Protein AF-A0A7Y6AGL6-F1 (afdb_monomer)

Structure (mmCIF, N/CA/C/O backbone):
data_AF-A0A7Y6AGL6-F1
#
_entry.id   AF-A0A7Y6AGL6-F1
#
loop_
_atom_site.group_PDB
_atom_site.id
_atom_site.type_symbol
_atom_site.label_atom_id
_atom_site.label_alt_id
_atom_site.label_comp_id
_atom_site.label_asym_id
_atom_site.label_entity_id
_atom_site.label_seq_id
_atom_site.pdbx_PDB_ins_code
_atom_site.Cartn_x
_atom_site.Cartn_y
_atom_site.Cartn_z
_atom_site.occupancy
_atom_site.B_iso_or_equiv
_atom_site.auth_seq_id
_atom_site.auth_comp_id
_atom_site.auth_asym_id
_atom_site.auth_atom_id
_atom_site.pdbx_PDB_model_num
ATOM 1 N N . MET A 1 1 ? 45.591 9.672 49.229 1.00 42.97 1 MET A N 1
ATOM 2 C CA . MET A 1 1 ? 45.291 9.947 47.807 1.00 42.97 1 MET A CA 1
ATOM 3 C C . MET A 1 1 ? 46.017 8.907 46.974 1.00 42.97 1 MET A C 1
ATOM 5 O O . MET A 1 1 ? 47.236 8.961 46.912 1.00 42.97 1 MET A O 1
ATOM 9 N N . ALA A 1 2 ? 45.303 7.921 46.432 1.00 42.59 2 ALA A N 1
ATOM 10 C CA . ALA A 1 2 ? 45.888 6.918 45.546 1.00 42.59 2 ALA A CA 1
ATOM 11 C C . ALA A 1 2 ? 45.608 7.322 44.093 1.00 42.59 2 ALA A C 1
ATOM 13 O O . ALA A 1 2 ? 44.456 7.529 43.720 1.00 42.59 2 ALA A O 1
ATOM 14 N N . TYR A 1 3 ? 46.672 7.486 43.308 1.00 48.41 3 TYR A N 1
ATOM 15 C CA . TYR A 1 3 ? 46.619 7.713 41.867 1.00 48.41 3 TYR A CA 1
ATOM 16 C C . TYR A 1 3 ? 46.167 6.419 41.180 1.00 48.41 3 TYR A C 1
ATOM 18 O O . TYR A 1 3 ? 46.855 5.403 41.266 1.00 48.41 3 TYR A O 1
ATOM 26 N N . VAL A 1 4 ? 44.999 6.448 40.537 1.00 52.00 4 VAL A N 1
ATOM 27 C CA . VAL A 1 4 ? 44.493 5.342 39.714 1.00 52.00 4 VAL A CA 1
ATOM 28 C C . VAL A 1 4 ? 44.946 5.605 38.273 1.00 52.00 4 VAL A C 1
ATOM 30 O O . VAL A 1 4 ? 44.571 6.639 37.716 1.00 52.00 4 VAL A O 1
ATOM 33 N N . PRO A 1 5 ? 45.778 4.744 37.661 1.00 51.00 5 PRO A N 1
ATOM 34 C CA . PRO A 1 5 ? 46.235 4.961 36.296 1.00 51.00 5 PRO A CA 1
ATOM 35 C C . PRO A 1 5 ? 45.078 4.751 35.312 1.00 51.00 5 PRO A C 1
ATOM 37 O O . PRO A 1 5 ? 44.289 3.816 35.463 1.00 51.00 5 PRO A O 1
ATOM 40 N N . ARG A 1 6 ? 44.983 5.617 34.294 1.00 50.75 6 ARG A N 1
ATOM 41 C CA . ARG A 1 6 ? 44.026 5.436 33.193 1.00 50.75 6 ARG A CA 1
ATOM 42 C C . ARG A 1 6 ? 44.377 4.161 32.411 1.00 50.75 6 ARG A C 1
ATOM 44 O O . ARG A 1 6 ? 45.562 3.949 32.136 1.00 50.75 6 ARG A O 1
ATOM 51 N N . PRO A 1 7 ? 43.392 3.326 32.039 1.00 51.84 7 PRO A N 1
ATOM 52 C CA . PRO A 1 7 ? 43.611 2.239 31.097 1.00 51.84 7 PRO A CA 1
ATOM 53 C C . PRO A 1 7 ? 44.116 2.775 29.755 1.00 51.84 7 PRO A C 1
ATOM 55 O O . PRO A 1 7 ? 43.706 3.848 29.319 1.00 51.84 7 PRO A O 1
ATOM 58 N N . ARG A 1 8 ? 45.029 2.008 29.151 1.00 58.03 8 ARG A N 1
ATOM 59 C CA . ARG A 1 8 ? 45.629 2.242 27.834 1.00 58.03 8 ARG A CA 1
ATOM 60 C C . ARG A 1 8 ? 44.572 2.520 26.767 1.00 58.03 8 ARG A C 1
ATOM 62 O O . ARG A 1 8 ? 43.542 1.851 26.738 1.00 58.03 8 ARG A O 1
ATOM 69 N N . ASP A 1 9 ? 44.922 3.458 25.898 1.00 52.41 9 ASP A N 1
ATOM 70 C CA . ASP A 1 9 ? 44.192 3.900 24.715 1.00 52.41 9 ASP A CA 1
ATOM 71 C C . ASP A 1 9 ? 43.649 2.705 23.913 1.00 52.41 9 ASP A C 1
ATOM 73 O O . ASP A 1 9 ? 44.405 1.889 23.381 1.00 52.41 9 ASP A O 1
ATOM 77 N N . TYR A 1 10 ? 42.322 2.579 23.873 1.00 52.00 10 TYR A N 1
ATOM 78 C CA . TYR A 1 10 ? 41.625 1.713 22.932 1.00 52.00 10 TYR A CA 1
ATOM 79 C C . TYR A 1 10 ? 41.269 2.572 21.717 1.00 52.00 10 TYR A C 1
ATOM 81 O O . TYR A 1 10 ? 40.349 3.376 21.784 1.00 52.00 10 TYR A O 1
ATOM 89 N N . ASP A 1 11 ? 42.010 2.404 20.623 1.00 57.09 11 ASP A N 1
ATOM 90 C CA . ASP A 1 11 ? 41.855 3.127 19.344 1.00 57.09 11 ASP A CA 1
ATOM 91 C C . ASP A 1 11 ? 40.676 2.592 18.490 1.00 57.09 11 ASP A C 1
ATOM 93 O O . ASP A 1 11 ? 40.712 2.577 17.259 1.00 57.09 11 ASP A O 1
ATOM 97 N N . GLY A 1 12 ? 39.635 2.063 19.138 1.00 59.25 12 GLY A N 1
ATOM 98 C CA . GLY A 1 12 ? 38.408 1.625 18.474 1.00 59.25 12 GLY A CA 1
ATOM 99 C C . GLY A 1 12 ? 37.374 2.752 18.416 1.00 59.25 12 GLY A C 1
ATOM 100 O O . GLY A 1 12 ? 37.420 3.650 19.256 1.00 59.25 12 GLY A O 1
ATOM 101 N N . PRO A 1 13 ? 36.430 2.722 17.457 1.00 54.16 13 PRO A N 1
ATOM 102 C CA . PRO A 1 13 ? 35.353 3.704 17.416 1.00 54.16 13 PRO A CA 1
ATOM 103 C C . PRO A 1 13 ? 34.585 3.685 18.742 1.00 54.16 13 PRO A C 1
ATOM 105 O O . PRO A 1 13 ? 34.250 2.616 19.262 1.00 54.16 13 PRO A O 1
ATOM 108 N N . GLU A 1 14 ? 34.346 4.871 19.301 1.00 57.81 14 GLU A N 1
ATOM 109 C CA . GLU A 1 14 ? 33.639 5.029 20.570 1.00 57.81 14 GLU A CA 1
ATOM 110 C C . GLU A 1 14 ? 32.239 4.370 20.495 1.00 57.81 14 GLU A C 1
ATOM 112 O O . GLU A 1 14 ? 31.571 4.464 19.462 1.00 57.81 14 GLU A O 1
ATOM 117 N N . PRO A 1 15 ? 31.732 3.716 21.560 1.00 57.28 15 PRO A N 1
ATOM 118 C CA . PRO A 1 15 ? 30.507 2.898 21.514 1.00 57.28 15 PRO A CA 1
ATOM 119 C C . PRO A 1 15 ? 29.224 3.635 21.086 1.00 57.28 15 PRO A C 1
ATOM 121 O O . PRO A 1 15 ? 28.229 3.002 20.732 1.00 57.28 15 PRO A O 1
ATOM 124 N N . TRP A 1 16 ? 29.228 4.969 21.131 1.00 56.72 16 TRP A N 1
ATOM 125 C CA . TRP A 1 16 ? 28.130 5.842 20.700 1.00 56.72 16 TRP A CA 1
ATOM 126 C C . TRP A 1 16 ? 28.205 6.268 19.226 1.00 56.72 16 TRP A C 1
ATOM 128 O O . TRP A 1 16 ? 27.306 6.962 18.763 1.00 56.72 16 TRP A O 1
ATOM 138 N N . ASP A 1 17 ? 29.221 5.823 18.483 1.00 57.97 17 ASP A N 1
ATOM 139 C CA . ASP A 1 17 ? 29.390 6.067 17.040 1.00 57.97 17 ASP A CA 1
ATOM 140 C C . ASP A 1 17 ? 28.789 4.936 16.176 1.00 57.97 17 ASP A C 1
ATOM 142 O O . ASP A 1 17 ? 28.947 4.874 14.957 1.00 57.97 17 ASP A O 1
ATOM 146 N N . THR A 1 18 ? 28.093 3.994 16.819 1.00 68.69 18 THR A N 1
ATOM 147 C CA . THR A 1 18 ? 27.398 2.905 16.132 1.00 68.69 18 THR A CA 1
ATOM 148 C C . THR A 1 18 ? 26.067 3.418 15.591 1.00 68.69 18 THR A C 1
ATOM 150 O O . THR A 1 18 ? 25.194 3.818 16.363 1.00 68.69 18 THR A O 1
ATOM 153 N N . ASP A 1 19 ? 25.882 3.353 14.270 1.00 77.25 19 ASP A N 1
ATOM 154 C CA . ASP A 1 19 ? 24.607 3.645 13.606 1.00 77.25 19 ASP A CA 1
ATOM 155 C C . ASP A 1 19 ? 23.571 2.542 13.890 1.00 77.25 19 ASP A C 1
ATOM 157 O O . ASP A 1 19 ? 23.234 1.704 13.049 1.00 77.25 19 ASP A O 1
ATOM 161 N N . TRP A 1 20 ? 23.079 2.513 15.128 1.00 68.25 20 TRP A N 1
ATOM 162 C CA . TRP A 1 20 ? 22.049 1.582 15.581 1.00 68.25 20 TRP A CA 1
ATOM 163 C C . TRP A 1 20 ? 20.775 1.686 14.745 1.00 68.25 20 TRP A C 1
ATOM 165 O O . TRP A 1 20 ? 20.121 0.673 14.501 1.00 68.25 20 TRP A O 1
ATOM 175 N N . SER A 1 21 ? 20.453 2.886 14.264 1.00 62.78 21 SER A N 1
ATOM 176 C CA . SER A 1 21 ? 19.327 3.129 13.364 1.00 62.78 21 SER A CA 1
ATOM 177 C C . SER A 1 21 ? 19.521 2.407 12.029 1.00 62.78 21 SER A C 1
ATOM 179 O O . SER A 1 21 ? 18.606 1.731 11.560 1.00 62.78 21 SER A O 1
ATOM 181 N N . GLY A 1 22 ? 20.719 2.480 11.447 1.00 66.25 22 GLY A N 1
ATOM 182 C CA . GLY A 1 22 ? 21.084 1.768 10.224 1.00 66.25 22 GLY A CA 1
ATOM 183 C C . GLY A 1 22 ? 21.073 0.250 10.387 1.00 66.25 22 GLY A C 1
ATOM 184 O O . GLY A 1 22 ? 20.503 -0.453 9.550 1.00 66.25 22 GLY A O 1
ATOM 185 N N . TYR A 1 23 ? 21.626 -0.271 11.486 1.00 69.12 23 TYR A N 1
ATOM 186 C CA . TYR A 1 23 ? 21.581 -1.708 11.783 1.00 69.12 23 TYR A CA 1
ATOM 187 C C . TYR A 1 23 ? 20.156 -2.213 12.012 1.00 69.12 23 TYR A C 1
ATOM 189 O O . TYR A 1 23 ? 19.795 -3.273 11.501 1.00 69.12 23 TYR A O 1
ATOM 197 N N . PHE A 1 24 ? 19.329 -1.450 12.728 1.00 64.00 24 PHE A N 1
ATOM 198 C CA . PHE A 1 24 ? 17.923 -1.777 12.942 1.00 64.00 24 PHE A CA 1
ATOM 199 C C . PHE A 1 24 ? 17.138 -1.771 11.628 1.00 64.00 24 PHE A C 1
ATOM 201 O O . PHE A 1 24 ? 16.433 -2.735 11.330 1.00 64.00 24 PHE A O 1
ATOM 208 N N . ALA A 1 25 ? 17.303 -0.728 10.808 1.00 62.22 25 ALA A N 1
ATOM 209 C CA . ALA A 1 25 ? 16.665 -0.641 9.499 1.00 62.22 25 ALA A CA 1
ATOM 210 C C . ALA A 1 25 ? 17.067 -1.822 8.606 1.00 62.22 25 ALA A C 1
ATOM 212 O O . ALA A 1 25 ? 16.211 -2.424 7.963 1.00 62.22 25 ALA A O 1
ATOM 213 N N . ARG A 1 26 ? 18.350 -2.203 8.606 1.00 65.44 26 ARG A N 1
ATOM 214 C CA . ARG A 1 26 ? 18.840 -3.364 7.856 1.00 65.44 26 ARG A CA 1
ATOM 215 C C . ARG A 1 26 ? 18.277 -4.682 8.385 1.00 65.44 26 ARG A C 1
ATOM 217 O O . ARG A 1 26 ?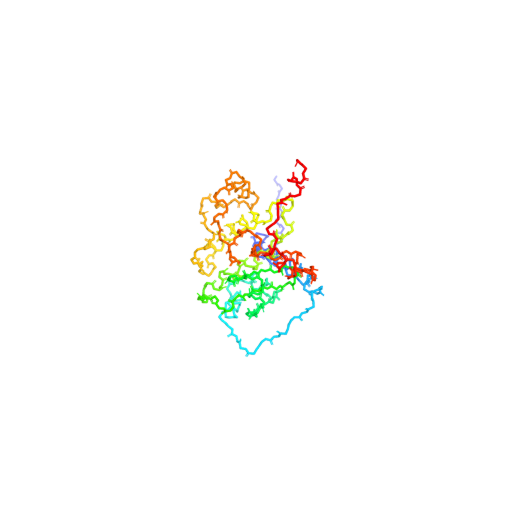 17.766 -5.461 7.592 1.00 65.44 26 ARG A O 1
ATOM 224 N N . GLY A 1 27 ? 18.270 -4.895 9.699 1.00 66.69 27 GLY A N 1
ATOM 225 C CA . GLY A 1 27 ? 17.680 -6.095 10.299 1.00 66.69 27 GLY A CA 1
ATOM 226 C C . GLY A 1 27 ? 16.178 -6.232 10.021 1.00 66.69 27 GLY A C 1
ATOM 227 O O . GLY A 1 27 ? 15.692 -7.336 9.766 1.00 66.69 27 GLY A O 1
ATOM 228 N N . LEU A 1 28 ? 15.445 -5.113 10.003 1.00 64.75 28 LEU A N 1
ATOM 229 C CA . LEU A 1 28 ? 14.035 -5.078 9.614 1.00 64.75 28 LEU A CA 1
ATOM 230 C C . LEU A 1 28 ? 13.852 -5.408 8.124 1.00 64.75 28 LEU A C 1
ATOM 232 O O . LEU A 1 28 ? 12.967 -6.194 7.787 1.00 64.75 28 LEU A O 1
ATOM 236 N N . ALA A 1 29 ? 14.711 -4.865 7.251 1.00 63.12 29 ALA A N 1
ATOM 237 C CA . ALA A 1 29 ? 14.741 -5.187 5.822 1.00 63.12 29 ALA A CA 1
ATOM 238 C C . ALA A 1 29 ? 14.932 -6.687 5.590 1.00 63.12 29 ALA A C 1
ATOM 240 O O . ALA A 1 29 ? 14.149 -7.314 4.879 1.00 63.12 29 ALA A O 1
ATOM 241 N N . ASP A 1 30 ? 15.964 -7.251 6.217 1.00 65.25 30 ASP A N 1
ATOM 242 C CA . ASP A 1 30 ? 16.376 -8.639 6.043 1.00 65.25 30 ASP A CA 1
ATOM 243 C C . ASP A 1 30 ? 15.275 -9.590 6.540 1.00 65.25 30 ASP A C 1
ATOM 245 O O . ASP A 1 30 ? 14.946 -10.572 5.875 1.00 65.25 30 ASP A O 1
ATOM 249 N N . SER A 1 31 ? 14.631 -9.250 7.662 1.00 65.50 31 SER A N 1
ATOM 250 C CA . SER A 1 31 ? 13.508 -10.021 8.211 1.00 65.50 31 SER A CA 1
ATOM 251 C C . SER A 1 31 ? 12.289 -10.009 7.286 1.00 65.50 31 SER A C 1
ATOM 253 O O . SER A 1 31 ? 11.667 -11.048 7.060 1.00 65.50 31 SER A O 1
ATOM 255 N N . ALA A 1 32 ? 11.951 -8.846 6.724 1.00 63.44 32 ALA A N 1
ATOM 256 C CA . ALA A 1 32 ? 10.840 -8.724 5.787 1.00 63.44 32 ALA A CA 1
ATOM 257 C C . ALA A 1 32 ? 11.126 -9.459 4.466 1.00 63.44 32 ALA A C 1
ATOM 259 O O . ALA A 1 32 ? 10.261 -10.174 3.961 1.00 63.44 32 ALA A O 1
ATOM 260 N N . GLN A 1 33 ? 12.354 -9.360 3.945 1.00 66.69 33 GLN A N 1
ATOM 261 C CA . GLN A 1 33 ? 12.790 -10.120 2.773 1.00 66.69 33 GLN A CA 1
ATOM 262 C C . GLN A 1 33 ? 12.694 -11.631 2.994 1.00 66.69 33 GLN A C 1
ATOM 264 O O . GLN A 1 33 ? 12.226 -12.345 2.109 1.00 66.69 33 GLN A O 1
ATOM 269 N N . GLU A 1 34 ? 13.125 -12.131 4.151 1.00 69.31 34 GLU A N 1
ATOM 270 C CA . GLU A 1 34 ? 13.090 -13.564 4.453 1.00 69.31 34 GLU A CA 1
ATOM 271 C C . GLU A 1 34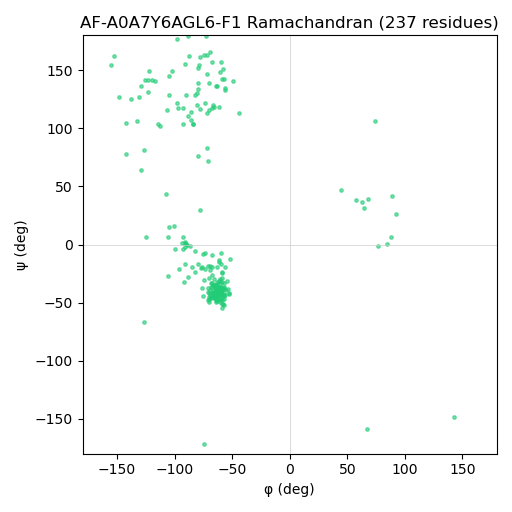 ? 11.656 -14.094 4.568 1.00 69.31 34 GLU A C 1
ATOM 273 O O . GLU A 1 34 ? 11.324 -15.152 4.019 1.00 69.31 34 GLU A O 1
ATOM 278 N N . ALA A 1 35 ? 10.772 -13.319 5.203 1.00 65.94 35 ALA A N 1
ATOM 279 C CA . ALA A 1 35 ? 9.349 -13.630 5.260 1.00 65.94 35 ALA A CA 1
ATOM 280 C C . ALA A 1 35 ? 8.732 -13.722 3.852 1.00 65.94 35 ALA A C 1
ATOM 282 O O . ALA A 1 35 ? 7.990 -14.666 3.570 1.00 65.94 35 ALA A O 1
ATOM 283 N N . MET A 1 36 ? 9.083 -12.794 2.954 1.00 64.56 36 MET A N 1
ATOM 284 C CA . MET A 1 36 ? 8.608 -12.787 1.565 1.00 64.56 36 MET A CA 1
ATOM 285 C C . MET A 1 36 ? 9.188 -13.938 0.737 1.00 64.56 36 MET A C 1
ATOM 287 O O . MET A 1 36 ? 8.444 -14.602 0.022 1.00 64.56 36 MET A O 1
ATOM 291 N N . ARG A 1 37 ? 10.489 -14.238 0.852 1.00 68.06 37 ARG A N 1
ATOM 292 C CA . ARG A 1 37 ? 11.125 -15.364 0.140 1.00 68.06 37 ARG A CA 1
ATOM 293 C C . ARG A 1 37 ? 10.501 -16.700 0.509 1.00 68.06 37 ARG A C 1
ATOM 295 O O . ARG A 1 37 ? 10.245 -17.517 -0.374 1.00 68.06 37 ARG A O 1
ATOM 302 N N . THR A 1 38 ? 10.231 -16.902 1.797 1.00 65.38 38 THR A N 1
ATOM 303 C CA . THR A 1 38 ? 9.553 -18.107 2.290 1.00 65.38 38 THR A CA 1
ATOM 304 C C . THR A 1 38 ? 8.165 -18.244 1.669 1.00 65.38 38 THR A C 1
ATOM 306 O O . THR A 1 38 ? 7.762 -19.342 1.293 1.00 65.38 38 THR A O 1
ATOM 309 N N . ALA A 1 39 ? 7.451 -17.128 1.527 1.00 59.91 39 ALA A N 1
ATOM 310 C CA . ALA A 1 39 ? 6.125 -17.093 0.930 1.00 59.91 39 ALA A CA 1
ATOM 311 C C . ALA A 1 39 ? 6.172 -17.354 -0.592 1.00 59.91 39 ALA A C 1
ATOM 313 O O . ALA A 1 39 ? 5.485 -18.243 -1.094 1.00 59.91 39 ALA A O 1
ATOM 314 N N . HIS A 1 40 ? 7.079 -16.691 -1.315 1.00 62.22 40 HIS A N 1
ATOM 315 C CA . HIS A 1 40 ? 7.265 -16.868 -2.757 1.00 62.22 40 HIS A CA 1
ATOM 316 C C . HIS A 1 40 ? 7.686 -18.296 -3.144 1.00 62.22 40 HIS A C 1
ATOM 318 O O . HIS A 1 40 ? 7.181 -18.854 -4.119 1.00 62.22 40 HIS A O 1
ATOM 324 N N . ALA A 1 41 ? 8.566 -18.933 -2.360 1.00 60.50 41 ALA A N 1
ATOM 325 C CA . ALA A 1 41 ? 8.982 -20.320 -2.585 1.00 60.50 41 ALA A CA 1
ATOM 326 C C . ALA A 1 41 ? 7.802 -21.313 -2.555 1.00 60.50 41 ALA A C 1
ATOM 328 O O . ALA A 1 41 ? 7.875 -22.374 -3.171 1.00 60.50 41 ALA A O 1
ATOM 329 N N . GLN A 1 42 ? 6.709 -20.965 -1.872 1.00 55.88 42 GLN A N 1
ATOM 330 C CA . GLN A 1 42 ? 5.487 -21.767 -1.821 1.00 55.88 42 GLN A CA 1
ATOM 331 C C . GLN A 1 42 ? 4.551 -21.507 -3.013 1.00 55.88 42 GLN A C 1
ATOM 333 O O . GLN A 1 42 ? 3.693 -22.343 -3.288 1.00 55.88 42 GLN A O 1
ATOM 338 N N . ALA A 1 43 ? 4.704 -20.379 -3.715 1.00 52.59 43 ALA A N 1
ATOM 339 C CA . ALA A 1 43 ? 3.760 -19.906 -4.729 1.00 52.59 43 ALA A CA 1
ATOM 340 C C . ALA A 1 43 ? 4.120 -20.284 -6.180 1.00 52.59 43 ALA A C 1
ATOM 342 O O . ALA A 1 43 ? 3.224 -20.353 -7.014 1.00 52.59 43 ALA A O 1
ATOM 343 N N . GLY A 1 44 ? 5.389 -20.597 -6.479 1.00 46.47 44 GLY A N 1
ATOM 344 C CA . GLY A 1 44 ? 5.842 -20.982 -7.826 1.00 46.47 44 GLY A CA 1
ATOM 345 C C . GLY A 1 44 ? 5.924 -19.786 -8.789 1.00 46.47 44 GLY A C 1
ATOM 346 O O . GLY A 1 44 ? 4.913 -19.259 -9.230 1.00 46.47 44 GLY A O 1
ATOM 347 N N . GLY A 1 45 ? 7.145 -19.341 -9.105 1.00 45.59 45 GLY A N 1
ATOM 348 C CA . GLY A 1 45 ? 7.396 -18.031 -9.727 1.00 45.59 45 GLY A CA 1
ATOM 349 C C . GLY A 1 45 ? 6.894 -17.813 -11.167 1.00 45.59 45 GLY A C 1
ATOM 350 O O . GLY A 1 45 ? 6.743 -18.745 -11.959 1.00 45.59 45 GLY A O 1
ATOM 351 N N . VAL A 1 46 ? 6.711 -16.531 -11.512 1.00 49.62 46 VAL A N 1
ATOM 352 C CA . VAL A 1 46 ? 6.175 -16.018 -12.790 1.00 49.62 46 VAL A CA 1
ATOM 353 C C . VAL A 1 46 ? 7.287 -15.489 -13.721 1.00 49.62 46 VAL A C 1
ATO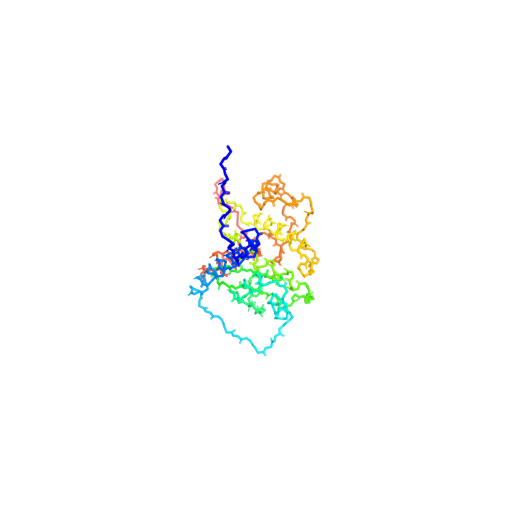M 355 O O . VAL A 1 46 ? 8.329 -15.008 -13.277 1.00 49.62 46 VAL A O 1
ATOM 358 N N . GLN A 1 47 ? 7.075 -15.598 -15.042 1.00 47.41 47 GLN A N 1
ATOM 359 C CA . GLN A 1 47 ? 8.027 -15.214 -16.097 1.00 47.41 47 GLN A CA 1
ATOM 360 C C . GLN A 1 47 ? 8.217 -13.695 -16.287 1.00 47.41 47 GLN A C 1
ATOM 362 O O . GLN A 1 47 ? 7.285 -12.904 -16.180 1.00 47.41 47 GLN A O 1
ATOM 367 N N . ARG A 1 48 ? 9.449 -13.311 -16.660 1.00 45.91 48 ARG A N 1
ATOM 368 C CA . ARG A 1 48 ? 9.928 -11.930 -16.878 1.00 45.91 48 ARG A CA 1
ATOM 369 C C . ARG A 1 48 ? 9.517 -11.365 -18.253 1.00 45.91 48 ARG A C 1
ATOM 371 O O . ARG A 1 48 ? 9.626 -12.064 -19.257 1.00 45.91 48 ARG A O 1
ATOM 378 N N . LYS A 1 49 ? 9.109 -10.088 -18.304 1.00 56.75 49 LYS A N 1
ATOM 379 C CA . LYS A 1 49 ? 8.591 -9.396 -19.508 1.00 56.75 49 LYS A CA 1
ATOM 380 C C . LYS A 1 49 ? 9.650 -8.730 -20.404 1.00 56.75 49 LYS A C 1
ATOM 382 O O . LYS A 1 49 ? 10.768 -8.455 -19.980 1.00 56.75 49 LYS A O 1
ATOM 387 N N . THR A 1 50 ? 9.240 -8.441 -21.647 1.00 50.56 50 THR A N 1
ATOM 388 C CA . THR A 1 50 ? 10.026 -7.889 -22.772 1.00 50.56 50 THR A CA 1
ATOM 389 C C . THR A 1 50 ? 10.040 -6.355 -22.901 1.00 50.56 50 THR A C 1
ATOM 391 O O . THR A 1 50 ? 10.927 -5.840 -23.577 1.00 50.56 50 THR A O 1
ATOM 394 N N . HIS A 1 51 ? 9.127 -5.607 -22.262 1.00 59.59 51 HIS A N 1
ATOM 395 C CA . HIS A 1 51 ? 9.104 -4.132 -22.305 1.00 59.59 51 HIS A CA 1
ATOM 396 C C . HIS A 1 51 ? 8.811 -3.519 -20.925 1.00 59.59 51 HIS A C 1
ATOM 398 O O . HIS A 1 51 ? 7.780 -3.859 -20.346 1.00 59.59 51 HIS A O 1
ATOM 404 N N . PRO A 1 52 ? 9.671 -2.618 -20.407 1.00 79.00 52 PRO A N 1
ATOM 405 C CA . PRO A 1 52 ? 9.486 -2.025 -19.086 1.00 79.00 52 PRO A CA 1
ATOM 406 C C . PRO A 1 52 ? 8.450 -0.890 -19.097 1.00 79.00 52 PRO A C 1
ATOM 408 O O . PRO A 1 52 ? 8.492 -0.002 -19.954 1.00 79.00 52 PRO A O 1
ATOM 411 N N . GLY A 1 53 ? 7.543 -0.899 -18.123 1.00 87.38 53 GLY A N 1
ATOM 412 C CA . GLY A 1 53 ? 6.559 0.149 -17.867 1.00 87.38 53 GLY A CA 1
ATOM 413 C C . GLY A 1 53 ? 7.073 1.265 -16.941 1.00 87.38 53 GLY A C 1
ATOM 414 O O . GLY A 1 53 ? 8.217 1.246 -16.473 1.00 87.38 53 GLY A O 1
ATOM 415 N N . PRO A 1 54 ? 6.245 2.285 -16.645 1.00 91.81 54 PRO A N 1
ATOM 416 C CA . PRO A 1 54 ? 6.606 3.358 -15.714 1.00 91.81 54 PRO A CA 1
ATOM 417 C C . PRO A 1 54 ? 6.882 2.855 -14.285 1.00 91.81 54 PRO A C 1
ATOM 419 O O . PRO A 1 54 ? 7.763 3.407 -13.621 1.00 91.81 54 PRO A O 1
ATOM 422 N N . TRP A 1 55 ? 6.207 1.788 -13.846 1.00 91.00 55 TRP A N 1
ATOM 423 C CA . TRP A 1 55 ? 6.449 1.109 -12.566 1.00 91.00 55 TRP A CA 1
ATOM 424 C C . TRP A 1 55 ? 7.850 0.494 -12.470 1.00 91.00 55 TRP A C 1
ATOM 426 O O . TRP A 1 55 ? 8.455 0.558 -11.406 1.00 91.00 55 TRP A O 1
ATOM 436 N N . ASP A 1 56 ? 8.432 -0.011 -13.563 1.00 88.50 56 ASP A N 1
ATOM 437 C CA . ASP A 1 56 ? 9.802 -0.549 -13.548 1.00 88.50 56 ASP A CA 1
ATOM 438 C C . ASP A 1 56 ? 10.832 0.551 -13.256 1.00 88.50 56 ASP A C 1
ATOM 440 O O . ASP A 1 56 ? 11.791 0.355 -12.506 1.00 88.50 56 ASP A O 1
ATOM 444 N N . ARG A 1 57 ? 10.603 1.759 -13.789 1.00 89.81 57 ARG A N 1
ATOM 445 C CA . ARG A 1 57 ? 11.426 2.937 -13.463 1.00 89.81 57 ARG A CA 1
ATOM 446 C C . ARG A 1 57 ? 11.232 3.381 -12.015 1.00 89.81 57 ARG A C 1
ATOM 448 O O . ARG A 1 57 ? 12.193 3.819 -11.383 1.00 89.81 57 ARG A O 1
ATOM 455 N N . ALA A 1 58 ? 10.011 3.283 -11.493 1.00 90.88 58 ALA A N 1
ATOM 456 C CA . ALA A 1 58 ? 9.729 3.562 -10.089 1.00 90.88 58 ALA A CA 1
ATOM 457 C C . ALA A 1 58 ? 10.422 2.546 -9.159 1.00 90.88 58 ALA A C 1
ATOM 459 O O . ALA A 1 58 ? 11.069 2.965 -8.202 1.00 90.88 58 ALA A O 1
ATOM 460 N N . LEU A 1 59 ? 10.397 1.248 -9.485 1.00 86.19 59 LEU A N 1
ATOM 461 C CA . LEU A 1 59 ? 11.136 0.201 -8.768 1.00 86.19 59 LEU A CA 1
ATOM 462 C C . LEU A 1 59 ? 12.645 0.459 -8.754 1.00 86.19 59 LEU A C 1
ATOM 464 O O . LEU A 1 59 ? 13.271 0.420 -7.695 1.00 86.19 59 LEU A O 1
ATOM 468 N N . GLY A 1 60 ? 13.229 0.783 -9.912 1.00 85.06 60 GLY A N 1
ATOM 469 C CA . GLY A 1 60 ? 14.658 1.090 -10.014 1.00 85.06 60 GLY A CA 1
ATOM 470 C C . GLY A 1 60 ? 15.087 2.270 -9.134 1.00 85.06 60 GLY A C 1
ATOM 471 O O . GLY A 1 60 ? 16.190 2.268 -8.590 1.00 85.06 60 GLY A O 1
ATOM 472 N N . TRP A 1 61 ? 14.205 3.252 -8.929 1.00 88.12 61 TRP A N 1
ATOM 473 C CA . TRP A 1 61 ? 14.481 4.394 -8.057 1.00 88.12 61 TRP A CA 1
ATOM 474 C C . TRP A 1 61 ? 14.645 3.989 -6.584 1.00 88.12 61 TRP A C 1
ATOM 476 O O . TRP A 1 61 ? 15.558 4.499 -5.929 1.00 88.12 61 TRP A O 1
ATOM 486 N N . PHE A 1 62 ? 13.855 3.030 -6.076 1.00 86.00 62 PHE A N 1
ATOM 487 C CA . PHE A 1 62 ? 13.956 2.566 -4.683 1.00 86.00 62 PHE A CA 1
ATOM 488 C C . PHE A 1 62 ? 15.325 1.989 -4.340 1.00 86.00 62 PHE A C 1
ATOM 490 O O . PHE A 1 62 ? 15.833 2.247 -3.252 1.00 86.00 62 PHE A O 1
ATOM 497 N N . VAL A 1 63 ? 15.956 1.284 -5.283 1.00 77.56 63 VAL A N 1
ATOM 498 C CA . VAL A 1 63 ? 17.308 0.730 -5.106 1.00 77.56 63 VAL A CA 1
ATOM 499 C C . VAL A 1 63 ? 18.322 1.829 -4.773 1.00 77.56 63 VAL A C 1
ATOM 501 O O . VAL A 1 63 ? 19.205 1.623 -3.947 1.00 77.56 63 VAL A O 1
ATOM 504 N N . SER A 1 64 ? 18.179 3.004 -5.391 1.00 74.38 64 SER A N 1
ATOM 505 C CA . SER A 1 64 ? 19.105 4.129 -5.216 1.00 74.38 64 SER A CA 1
ATOM 506 C C . SER A 1 64 ? 18.724 5.108 -4.101 1.00 74.38 64 SER A C 1
ATOM 508 O O . SER A 1 64 ? 19.610 5.692 -3.486 1.00 74.38 64 SER A O 1
ATOM 510 N N . ALA A 1 65 ? 17.427 5.309 -3.849 1.00 77.25 65 ALA A N 1
ATOM 511 C CA . ALA A 1 65 ? 16.933 6.396 -3.003 1.00 77.25 65 ALA A CA 1
ATOM 512 C C . ALA A 1 65 ? 16.443 5.934 -1.621 1.00 77.25 65 ALA A C 1
ATOM 514 O O . ALA A 1 65 ? 16.504 6.705 -0.669 1.00 77.25 65 ALA A O 1
ATOM 515 N N . TYR A 1 66 ? 15.981 4.685 -1.493 1.00 77.44 66 TYR A N 1
ATOM 516 C CA . TYR A 1 66 ? 15.448 4.131 -0.243 1.00 77.44 66 TYR A CA 1
ATOM 517 C C . TYR A 1 66 ? 15.880 2.664 -0.103 1.00 77.44 66 TYR A C 1
ATOM 519 O O . TYR A 1 66 ? 15.070 1.770 -0.344 1.00 77.44 66 TYR A O 1
ATOM 527 N N . PRO A 1 67 ? 17.134 2.378 0.299 1.00 73.50 67 PRO A N 1
ATOM 528 C CA . PRO A 1 67 ? 17.689 1.020 0.282 1.00 73.50 67 PRO A CA 1
ATOM 529 C C . PRO A 1 67 ? 16.859 -0.030 1.037 1.00 73.50 67 PRO A C 1
ATOM 531 O O . PRO A 1 67 ? 16.817 -1.182 0.617 1.00 73.50 67 PRO A O 1
ATOM 534 N N . LEU A 1 68 ? 16.160 0.364 2.109 1.00 75.62 68 LEU A N 1
ATOM 535 C CA . LEU A 1 68 ? 15.205 -0.492 2.824 1.00 75.62 68 LEU A CA 1
ATOM 536 C C . LEU A 1 68 ? 14.020 -0.900 1.931 1.00 75.62 68 LEU A C 1
ATOM 538 O O . LEU A 1 68 ? 13.700 -2.080 1.826 1.00 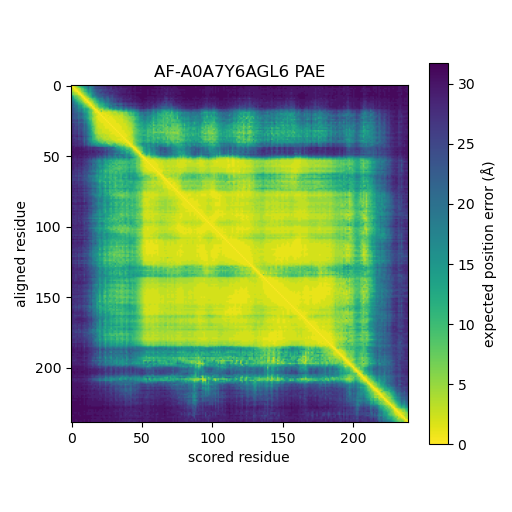75.62 68 LEU A O 1
ATOM 542 N N . LEU A 1 69 ? 13.398 0.058 1.242 1.00 76.06 69 LEU A N 1
ATOM 543 C CA . LEU A 1 69 ? 12.324 -0.228 0.287 1.00 76.06 69 LEU A CA 1
ATOM 544 C C . LEU A 1 69 ? 12.859 -0.960 -0.951 1.00 76.06 69 LEU A C 1
ATOM 546 O O . LEU A 1 69 ? 12.189 -1.837 -1.479 1.00 76.06 69 LEU A O 1
ATOM 550 N N . GLY A 1 70 ? 14.093 -0.674 -1.378 1.00 76.94 70 GLY A N 1
ATOM 551 C CA . GLY A 1 70 ? 14.777 -1.422 -2.435 1.00 76.94 70 GLY A CA 1
ATOM 552 C C . GLY A 1 70 ? 14.990 -2.896 -2.073 1.00 76.94 70 GLY A C 1
ATOM 553 O O . GLY A 1 70 ? 14.839 -3.771 -2.924 1.00 76.94 70 GLY A O 1
ATOM 554 N N . ALA A 1 71 ? 15.283 -3.189 -0.804 1.00 77.12 71 ALA A N 1
ATOM 555 C CA . ALA A 1 71 ? 15.356 -4.552 -0.294 1.00 77.12 71 ALA A CA 1
ATOM 556 C C . ALA A 1 71 ? 13.980 -5.242 -0.342 1.00 77.12 71 ALA A C 1
ATOM 558 O O . ALA A 1 71 ? 13.886 -6.357 -0.854 1.00 77.12 71 ALA A O 1
ATOM 559 N N . LEU A 1 72 ? 12.910 -4.576 0.104 1.00 77.00 72 LEU A N 1
ATOM 560 C CA . LEU A 1 72 ? 11.544 -5.110 -0.012 1.00 77.00 72 LEU A CA 1
ATOM 561 C C . LEU A 1 72 ? 11.162 -5.389 -1.470 1.00 77.00 72 LEU A C 1
ATOM 563 O O . LEU A 1 72 ? 10.693 -6.480 -1.785 1.00 77.00 72 LEU A O 1
ATOM 567 N N . ALA A 1 73 ? 11.449 -4.448 -2.371 1.00 77.38 73 ALA A N 1
ATOM 568 C CA . ALA A 1 73 ? 11.200 -4.591 -3.801 1.00 77.38 73 ALA A CA 1
ATOM 569 C C . ALA A 1 73 ? 11.891 -5.827 -4.399 1.00 77.38 73 ALA A C 1
ATOM 571 O O . ALA A 1 73 ? 11.316 -6.497 -5.246 1.00 77.38 73 ALA A O 1
ATOM 572 N N . ALA A 1 74 ? 13.103 -6.169 -3.947 1.00 76.44 74 ALA A N 1
ATOM 573 C CA . ALA A 1 74 ? 13.822 -7.350 -4.428 1.00 76.44 74 ALA A CA 1
ATOM 574 C C . ALA A 1 74 ? 13.166 -8.686 -4.023 1.00 76.44 74 ALA A C 1
ATOM 576 O O . ALA A 1 74 ? 13.476 -9.718 -4.619 1.00 76.44 74 ALA A O 1
ATOM 577 N N . GLY A 1 75 ? 12.302 -8.680 -3.004 1.00 78.19 75 GLY A N 1
ATOM 578 C CA . GLY A 1 75 ? 11.523 -9.838 -2.563 1.00 78.19 75 GLY A CA 1
ATOM 579 C C . GLY A 1 75 ? 10.148 -9.957 -3.224 1.00 78.19 75 GLY A C 1
ATOM 580 O O . GLY A 1 75 ? 9.441 -10.921 -2.942 1.00 78.19 75 GLY A O 1
ATOM 581 N N . LEU A 1 76 ? 9.766 -9.000 -4.077 1.00 83.81 76 LEU A N 1
ATOM 582 C CA . LEU A 1 76 ? 8.438 -8.911 -4.679 1.00 83.81 76 LEU A CA 1
ATOM 583 C C . LEU A 1 76 ? 8.526 -8.908 -6.209 1.00 83.81 76 LEU A C 1
ATOM 585 O O . LEU A 1 76 ? 9.404 -8.288 -6.805 1.00 83.81 76 LEU A O 1
ATOM 589 N N . THR A 1 77 ? 7.584 -9.587 -6.855 1.00 88.25 77 THR A N 1
ATOM 590 C CA . THR A 1 77 ? 7.440 -9.601 -8.315 1.00 88.25 77 THR A CA 1
ATOM 591 C C . THR A 1 77 ? 6.263 -8.727 -8.721 1.00 88.25 77 THR A C 1
ATOM 593 O O . THR A 1 77 ? 5.162 -8.888 -8.203 1.00 88.25 77 THR A O 1
ATOM 596 N N . VAL A 1 78 ? 6.471 -7.804 -9.658 1.00 90.44 78 VAL A N 1
ATOM 597 C CA . VAL A 1 78 ? 5.359 -7.037 -10.234 1.00 90.44 78 VAL A CA 1
ATOM 598 C C . VAL A 1 78 ? 4.685 -7.850 -11.335 1.00 90.44 78 VAL A C 1
ATOM 600 O O . VAL A 1 78 ? 5.346 -8.336 -12.252 1.00 90.44 78 VAL A O 1
ATOM 603 N N . VAL A 1 79 ? 3.362 -7.965 -11.240 1.00 90.62 79 VAL A N 1
ATOM 604 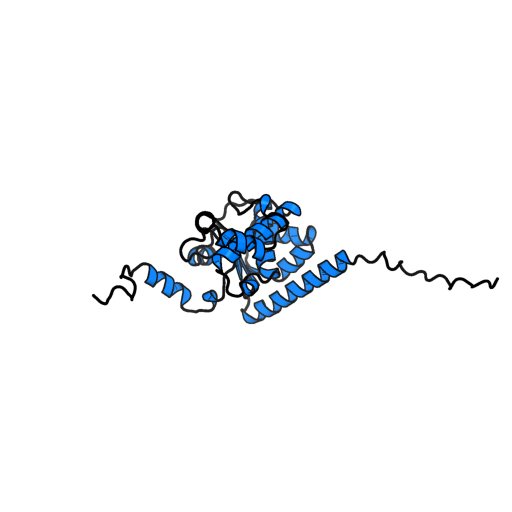C CA . VAL A 1 79 ? 2.483 -8.619 -12.207 1.00 90.62 79 VAL A CA 1
ATOM 605 C C . VAL A 1 79 ? 1.571 -7.564 -12.825 1.00 90.62 79 VAL A C 1
ATOM 607 O O . VAL A 1 79 ? 0.597 -7.107 -12.233 1.00 90.62 79 VAL A O 1
ATOM 610 N N . ASP A 1 80 ? 1.880 -7.178 -14.052 1.00 90.81 80 ASP A N 1
ATOM 611 C CA . ASP A 1 80 ? 1.198 -6.142 -14.829 1.00 90.81 80 ASP A CA 1
ATOM 612 C C . ASP A 1 80 ? 0.356 -6.760 -15.960 1.00 90.81 80 ASP A C 1
ATOM 614 O O . ASP A 1 80 ? 0.410 -6.336 -17.115 1.00 90.81 80 ASP A O 1
ATOM 618 N N . ASP A 1 81 ? -0.375 -7.840 -15.672 1.00 87.81 81 ASP A N 1
ATOM 619 C CA . ASP A 1 81 ? -1.303 -8.465 -16.623 1.00 87.81 81 ASP A CA 1
ATOM 620 C C . ASP A 1 81 ? -2.685 -7.773 -16.568 1.00 87.81 81 ASP A C 1
ATOM 622 O O . ASP A 1 81 ? -3.403 -7.904 -15.568 1.00 87.81 81 ASP A O 1
ATOM 626 N N . PRO A 1 82 ? -3.122 -7.079 -17.645 1.00 88.00 82 PRO A N 1
ATOM 627 C CA . PRO A 1 82 ? -4.434 -6.439 -17.686 1.00 88.00 82 PRO A CA 1
ATOM 628 C C . PRO A 1 82 ? -5.604 -7.410 -17.479 1.00 88.00 82 PRO A C 1
ATOM 630 O O . PRO A 1 82 ? -6.673 -6.996 -17.029 1.00 88.00 82 PRO A O 1
ATOM 633 N N . ALA A 1 83 ? -5.458 -8.683 -17.862 1.00 86.19 83 ALA A N 1
ATOM 634 C CA . ALA A 1 83 ? -6.495 -9.689 -17.671 1.00 86.19 83 ALA A CA 1
ATOM 635 C C . ALA A 1 83 ? -6.662 -10.036 -16.188 1.00 86.19 83 ALA A C 1
ATOM 637 O O . ALA A 1 83 ? -7.799 -10.100 -15.723 1.00 86.19 83 ALA A O 1
ATOM 638 N N . VAL A 1 84 ? -5.555 -10.169 -15.449 1.00 86.25 84 VAL A N 1
ATOM 639 C CA . VAL A 1 84 ? -5.564 -10.381 -13.993 1.00 86.25 84 VAL A CA 1
ATOM 640 C C . VAL A 1 84 ? -6.165 -9.170 -13.285 1.00 86.25 84 VAL A C 1
ATOM 642 O O . VAL A 1 84 ? -7.118 -9.326 -12.523 1.00 86.25 84 VAL A O 1
ATOM 645 N N . ALA A 1 85 ? -5.703 -7.958 -13.614 1.00 86.31 85 ALA A N 1
ATOM 646 C CA . ALA A 1 85 ? -6.232 -6.727 -13.027 1.00 86.31 85 ALA A CA 1
ATOM 647 C C . ALA A 1 85 ? -7.753 -6.595 -13.227 1.00 86.31 85 ALA A C 1
ATOM 649 O O . ALA A 1 85 ? -8.479 -6.283 -12.286 1.00 86.31 85 ALA A O 1
ATOM 650 N N . ARG A 1 86 ? -8.266 -6.910 -14.427 1.00 86.06 86 ARG A N 1
ATOM 651 C CA . ARG A 1 86 ? -9.716 -6.922 -14.697 1.00 86.06 86 ARG A CA 1
ATOM 652 C C . ARG A 1 86 ? -10.455 -8.034 -13.962 1.00 86.06 86 ARG A C 1
ATOM 654 O O . ARG A 1 86 ? -11.530 -7.781 -13.427 1.00 86.06 86 ARG A O 1
ATOM 661 N N . ALA A 1 87 ? -9.921 -9.255 -13.964 1.00 83.44 87 ALA A N 1
ATOM 662 C CA . ALA A 1 87 ? -10.561 -10.400 -13.319 1.00 83.44 87 ALA A CA 1
ATOM 663 C C . ALA A 1 87 ? -10.737 -10.166 -11.815 1.00 83.44 87 ALA A C 1
ATOM 665 O O . ALA A 1 87 ? -11.763 -10.537 -11.239 1.00 83.44 87 ALA A O 1
ATOM 666 N N . TRP A 1 88 ? -9.751 -9.519 -11.197 1.00 83.19 88 TRP A N 1
ATOM 667 C CA . TRP A 1 88 ? -9.757 -9.218 -9.774 1.00 83.19 88 TRP A CA 1
ATOM 668 C C . TRP A 1 88 ? -10.327 -7.839 -9.443 1.00 83.19 88 TRP A C 1
ATOM 670 O O . TRP A 1 88 ? -10.561 -7.592 -8.276 1.00 83.19 88 TRP A O 1
ATOM 680 N N . ASP A 1 89 ? -10.688 -7.008 -10.430 1.00 84.00 89 ASP A N 1
ATOM 681 C CA . ASP A 1 89 ? -11.242 -5.653 -10.226 1.00 84.00 89 ASP A CA 1
ATOM 682 C C . ASP A 1 89 ? -10.256 -4.697 -9.519 1.00 84.00 89 ASP A C 1
ATOM 684 O O . ASP A 1 89 ? -10.656 -3.858 -8.715 1.00 84.00 89 ASP A O 1
ATOM 688 N N . ILE A 1 90 ? -8.960 -4.821 -9.830 1.00 87.69 90 ILE A N 1
ATOM 689 C CA . ILE A 1 90 ? -7.888 -3.967 -9.299 1.00 87.69 90 ILE A CA 1
ATOM 690 C C . ILE A 1 90 ? -7.902 -2.628 -10.036 1.00 87.69 90 ILE A C 1
ATOM 692 O O . ILE A 1 90 ? -7.639 -2.574 -11.241 1.00 87.69 90 ILE A O 1
ATOM 696 N N . SER A 1 91 ? -8.162 -1.527 -9.321 1.00 90.06 91 SER A N 1
ATOM 697 C CA . SER A 1 91 ? -8.157 -0.202 -9.950 1.00 90.06 91 SER A CA 1
ATOM 698 C C . SER A 1 91 ? -6.760 0.339 -10.236 1.00 90.06 91 SER A C 1
ATOM 700 O O . SER A 1 91 ? -6.547 0.863 -11.329 1.00 90.06 91 SER A O 1
ATOM 702 N N . ILE A 1 92 ? -5.831 0.217 -9.283 1.00 92.75 92 ILE A N 1
ATOM 703 C CA . ILE A 1 92 ? -4.458 0.730 -9.405 1.00 92.75 92 ILE A CA 1
ATOM 704 C C . ILE A 1 92 ? -3.460 -0.387 -9.128 1.00 92.75 92 ILE A C 1
ATOM 706 O O . ILE A 1 92 ? -2.744 -0.804 -10.037 1.00 92.75 92 ILE A O 1
ATOM 710 N N . ALA A 1 93 ? -3.427 -0.876 -7.893 1.00 93.44 93 ALA A N 1
ATOM 711 C CA . ALA A 1 93 ? -2.540 -1.942 -7.466 1.00 93.44 93 ALA A CA 1
ATOM 712 C C . ALA A 1 93 ? -3.156 -2.726 -6.303 1.00 93.44 93 ALA A C 1
ATOM 714 O O . ALA A 1 93 ? -4.117 -2.270 -5.686 1.00 93.44 93 ALA A O 1
ATOM 715 N N . ALA A 1 94 ? -2.634 -3.924 -6.074 1.00 91.06 94 ALA A N 1
ATOM 716 C CA . ALA A 1 94 ? -2.913 -4.746 -4.910 1.00 91.06 94 ALA A CA 1
ATOM 717 C C . ALA A 1 94 ? -1.738 -5.702 -4.672 1.00 91.06 94 ALA A C 1
ATOM 719 O O . ALA A 1 94 ? -1.048 -6.096 -5.618 1.00 91.06 94 ALA A O 1
ATOM 720 N N . VAL A 1 95 ? -1.536 -6.144 -3.437 1.00 89.50 95 VAL A N 1
ATOM 721 C CA . VAL A 1 95 ? -0.427 -7.017 -3.055 1.00 89.50 95 VAL A CA 1
ATOM 722 C C . VAL A 1 95 ? -0.901 -8.347 -2.483 1.00 89.50 95 VAL A C 1
ATOM 724 O O . VAL A 1 95 ? -1.855 -8.436 -1.706 1.00 89.50 95 VAL A O 1
ATOM 727 N N . SER A 1 96 ? -0.177 -9.407 -2.837 1.00 86.38 96 SER A N 1
ATOM 728 C CA . SER A 1 96 ? -0.210 -10.687 -2.142 1.00 86.38 96 SER A CA 1
ATOM 729 C C . SER A 1 96 ? 1.134 -10.928 -1.466 1.00 86.38 96 SER A C 1
ATOM 731 O O . SER A 1 96 ? 2.107 -11.350 -2.094 1.00 86.38 96 SER A O 1
ATOM 733 N N . ALA A 1 97 ? 1.177 -10.711 -0.149 1.00 82.69 97 ALA A N 1
ATOM 734 C CA . ALA A 1 97 ? 2.350 -11.032 0.664 1.00 82.69 97 ALA A CA 1
ATOM 735 C C . ALA A 1 97 ? 2.689 -12.532 0.605 1.00 82.69 97 ALA A C 1
ATOM 737 O O . ALA A 1 97 ? 3.856 -12.909 0.670 1.00 82.69 97 ALA A O 1
ATOM 738 N N . ARG A 1 98 ? 1.666 -13.387 0.444 1.00 81.00 98 ARG A N 1
ATOM 739 C CA . ARG A 1 98 ? 1.831 -14.838 0.303 1.00 81.00 98 ARG A CA 1
ATOM 740 C C . ARG A 1 98 ? 2.512 -15.217 -1.012 1.00 81.00 98 ARG A C 1
ATOM 742 O O . ARG A 1 98 ? 3.402 -16.053 -0.996 1.00 81.00 98 ARG A O 1
ATOM 749 N N . ALA A 1 99 ? 2.094 -14.639 -2.136 1.00 81.50 99 ALA A N 1
ATOM 750 C CA . ALA A 1 99 ? 2.722 -14.931 -3.425 1.00 81.50 99 ALA A CA 1
ATOM 751 C C . ALA A 1 99 ? 4.076 -14.216 -3.596 1.00 81.50 99 ALA A C 1
ATOM 753 O O . ALA A 1 99 ? 4.906 -14.618 -4.412 1.00 81.50 99 ALA A O 1
ATOM 754 N N . GLY A 1 100 ? 4.308 -13.160 -2.810 1.00 83.56 100 GLY A N 1
ATOM 755 C CA . GLY A 1 100 ? 5.408 -12.236 -3.043 1.00 83.56 100 GLY A CA 1
ATOM 756 C C . GLY A 1 100 ? 5.177 -11.435 -4.325 1.00 83.56 100 GLY A C 1
ATOM 757 O O . GLY A 1 100 ? 6.110 -11.234 -5.098 1.00 83.56 100 GLY A O 1
ATOM 758 N N . GLU A 1 101 ? 3.932 -11.030 -4.591 1.00 89.25 101 GLU A N 1
ATOM 759 C CA . GLU A 1 101 ? 3.533 -10.404 -5.854 1.00 89.25 101 GLU A CA 1
ATOM 760 C C . GLU A 1 101 ? 2.764 -9.103 -5.622 1.00 89.25 101 GLU A C 1
ATOM 762 O O . GLU A 1 101 ? 1.871 -9.042 -4.775 1.00 89.25 101 GLU A O 1
ATOM 767 N N . ILE A 1 102 ? 3.098 -8.074 -6.401 1.00 91.44 102 ILE A N 1
ATOM 768 C CA . ILE A 1 102 ? 2.318 -6.841 -6.524 1.00 91.44 102 ILE A CA 1
ATOM 769 C C . ILE A 1 102 ? 1.632 -6.875 -7.884 1.00 91.44 102 ILE A C 1
ATOM 771 O O . ILE A 1 102 ? 2.287 -6.827 -8.924 1.00 91.44 102 ILE A O 1
ATOM 775 N N . TYR A 1 103 ? 0.311 -6.925 -7.881 1.00 92.25 103 TYR A N 1
ATOM 776 C CA . TYR A 1 103 ? -0.505 -6.861 -9.080 1.00 92.25 103 TYR A CA 1
ATOM 777 C C . TYR A 1 103 ? -0.836 -5.412 -9.368 1.00 92.25 103 TYR A C 1
ATOM 779 O O . TYR A 1 103 ? -1.338 -4.703 -8.499 1.00 92.25 103 TYR A O 1
ATOM 787 N N . ILE A 1 104 ? -0.588 -4.969 -10.591 1.00 94.06 104 ILE A N 1
ATOM 788 C CA . ILE A 1 104 ? -0.883 -3.599 -10.996 1.00 94.06 104 ILE A CA 1
ATOM 789 C C . ILE A 1 104 ? -1.830 -3.582 -12.183 1.00 94.06 104 ILE A C 1
ATOM 791 O O . ILE A 1 104 ? -1.811 -4.466 -13.042 1.00 94.06 104 ILE A O 1
ATOM 795 N N . ASN A 1 105 ? -2.648 -2.540 -12.252 1.00 93.38 105 ASN A N 1
ATOM 796 C CA . ASN A 1 105 ? -3.425 -2.226 -13.432 1.00 93.38 105 ASN A CA 1
ATOM 797 C C . ASN A 1 105 ? -2.561 -1.383 -14.388 1.00 93.38 105 ASN A C 1
ATOM 799 O O . ASN A 1 105 ? -2.364 -0.193 -14.132 1.00 93.38 105 ASN A O 1
ATOM 803 N N . PRO A 1 106 ? -2.083 -1.938 -15.517 1.00 91.56 106 PRO A N 1
ATOM 804 C CA . PRO A 1 106 ? -1.236 -1.197 -16.453 1.00 91.56 106 PRO A CA 1
ATOM 805 C C . PRO A 1 106 ? -1.976 -0.061 -17.178 1.00 91.56 106 PRO A C 1
ATOM 807 O O . PRO A 1 106 ? -1.346 0.733 -17.871 1.00 91.56 106 PRO A O 1
ATOM 810 N N . HIS A 1 107 ? -3.304 0.020 -17.040 1.00 92.06 107 HIS A N 1
ATOM 811 C CA . HIS A 1 107 ? -4.124 1.114 -17.561 1.00 92.06 107 HIS A CA 1
ATOM 812 C C . HIS A 1 107 ? -4.368 2.235 -16.541 1.00 92.06 107 HIS A C 1
ATOM 814 O O . HIS A 1 107 ? -5.085 3.183 -16.861 1.00 92.06 107 HIS A O 1
ATOM 820 N N . ALA A 1 108 ? -3.819 2.138 -15.326 1.00 90.94 108 ALA A N 1
ATOM 821 C CA . ALA A 1 108 ? -3.838 3.248 -14.384 1.00 90.94 108 ALA A CA 1
ATOM 822 C C . ALA A 1 108 ? -2.955 4.385 -14.925 1.00 90.94 108 ALA A C 1
ATOM 824 O O . ALA A 1 108 ? -1.750 4.210 -15.123 1.00 90.94 108 ALA A O 1
ATOM 825 N N . ASP A 1 109 ? -3.570 5.538 -15.188 1.00 92.50 109 ASP A N 1
ATOM 826 C CA . ASP A 1 109 ? -2.896 6.725 -15.720 1.00 92.50 109 ASP A CA 1
ATOM 827 C C . ASP A 1 109 ? -2.168 7.464 -14.592 1.00 92.50 109 ASP A C 1
ATOM 829 O O . ASP A 1 109 ? -2.663 8.446 -14.047 1.00 92.50 109 ASP A O 1
ATOM 833 N N . LEU A 1 110 ? -1.029 6.904 -14.182 1.00 95.25 110 LEU A N 1
ATOM 834 C CA . LEU A 1 110 ? -0.186 7.434 -13.115 1.00 95.25 110 LEU A CA 1
ATOM 835 C C . LEU A 1 110 ? 1.193 7.823 -13.643 1.00 95.25 110 LEU A C 1
ATOM 837 O O . LEU A 1 110 ? 1.829 7.113 -14.434 1.00 95.25 110 LEU A O 1
ATOM 841 N N . THR A 1 111 ? 1.697 8.936 -13.131 1.00 96.31 111 THR A N 1
ATOM 842 C CA . THR A 1 111 ? 3.065 9.400 -13.336 1.00 96.31 111 THR A CA 1
ATOM 843 C C . THR A 1 111 ? 4.078 8.495 -12.625 1.00 96.31 111 THR A C 1
ATOM 845 O O . THR A 1 111 ? 3.752 7.676 -11.768 1.00 96.31 111 THR A O 1
ATOM 848 N N . VAL A 1 112 ? 5.366 8.623 -12.965 1.00 95.56 112 VAL A N 1
ATOM 849 C CA . VAL A 1 112 ? 6.424 7.845 -12.289 1.00 95.56 112 VAL A CA 1
ATOM 850 C C . VAL A 1 112 ? 6.513 8.160 -10.782 1.00 95.56 112 VAL A C 1
ATOM 852 O O . VAL A 1 112 ? 6.660 7.212 -10.012 1.00 95.56 112 VAL A O 1
ATOM 855 N N . PRO A 1 113 ? 6.432 9.428 -10.322 1.00 96.44 113 PRO A N 1
ATOM 856 C CA . PRO A 1 113 ? 6.346 9.737 -8.893 1.00 96.44 113 PRO A CA 1
ATOM 857 C C . PRO A 1 113 ? 5.141 9.099 -8.193 1.00 96.44 113 PRO A C 1
ATOM 859 O O . PRO A 1 113 ? 5.301 8.578 -7.090 1.00 96.44 113 PRO A O 1
ATOM 862 N N . GLU A 1 114 ? 3.982 9.054 -8.848 1.00 97.00 114 GLU A N 1
ATOM 863 C CA . GLU A 1 114 ? 2.791 8.371 -8.329 1.00 97.00 114 GLU A CA 1
ATOM 864 C C . GLU A 1 114 ? 2.979 6.858 -8.237 1.00 97.00 114 GLU A C 1
ATOM 866 O O . GLU A 1 114 ? 2.673 6.255 -7.209 1.00 97.00 114 GLU A O 1
ATOM 871 N N . TRP A 1 115 ? 3.588 6.234 -9.249 1.00 96.25 115 TRP A N 1
ATOM 872 C CA . TRP A 1 115 ? 3.954 4.819 -9.176 1.00 96.25 115 TRP A CA 1
ATOM 873 C C . TRP A 1 115 ? 4.929 4.518 -8.039 1.00 96.25 115 TRP A C 1
ATOM 875 O O . TRP A 1 115 ? 4.832 3.451 -7.442 1.00 96.25 115 TRP A O 1
ATOM 885 N N . ARG A 1 116 ? 5.849 5.432 -7.693 1.00 95.50 116 ARG A N 1
ATOM 886 C CA . ARG A 1 116 ? 6.693 5.252 -6.497 1.00 95.50 116 ARG A CA 1
ATOM 887 C C . ARG A 1 116 ? 5.815 5.181 -5.252 1.00 95.50 116 ARG A C 1
ATOM 889 O O . ARG A 1 116 ? 5.950 4.237 -4.486 1.00 95.50 116 ARG A O 1
ATOM 896 N N . PHE A 1 117 ? 4.894 6.123 -5.074 1.00 96.12 117 PHE A N 1
ATOM 897 C CA . PHE A 1 117 ? 4.010 6.128 -3.909 1.00 96.12 117 PHE A CA 1
ATOM 898 C C . PHE A 1 117 ? 3.203 4.826 -3.801 1.00 96.12 117 PHE A C 1
ATOM 900 O O . PHE A 1 117 ? 3.254 4.153 -2.775 1.00 96.12 117 PHE A O 1
ATOM 907 N N . VAL A 1 118 ? 2.529 4.427 -4.885 1.00 96.25 118 VAL A N 1
ATOM 908 C CA . VAL A 1 118 ? 1.705 3.207 -4.939 1.00 96.25 118 VAL A CA 1
ATOM 909 C C . VAL A 1 118 ? 2.543 1.961 -4.667 1.00 96.25 118 VAL A C 1
ATOM 911 O O . VAL A 1 118 ? 2.180 1.144 -3.832 1.00 96.25 118 VAL A O 1
ATOM 914 N N . LEU A 1 119 ? 3.701 1.808 -5.311 1.00 94.62 119 LEU A N 1
ATOM 915 C CA . LEU A 1 119 ? 4.538 0.630 -5.084 1.00 94.62 119 LEU A CA 1
ATOM 916 C C . LEU A 1 119 ? 5.070 0.578 -3.647 1.00 94.62 119 LEU A C 1
ATOM 918 O O . LEU A 1 119 ? 5.087 -0.494 -3.052 1.00 94.62 119 LEU A O 1
ATOM 922 N N . ALA A 1 120 ? 5.482 1.711 -3.069 1.00 93.81 120 ALA A N 1
ATOM 923 C CA . ALA A 1 120 ? 5.889 1.770 -1.664 1.00 93.81 120 ALA A CA 1
ATOM 924 C C . ALA A 1 120 ? 4.750 1.387 -0.719 1.00 93.81 120 ALA A C 1
ATOM 926 O O . ALA A 1 120 ? 4.987 0.671 0.253 1.00 93.81 120 ALA A O 1
ATOM 927 N N . HIS A 1 121 ? 3.530 1.821 -1.027 1.00 94.44 121 HIS A N 1
ATOM 928 C CA . HIS A 1 121 ? 2.334 1.462 -0.280 1.00 94.44 121 HIS A CA 1
ATOM 929 C C . HIS A 1 121 ? 2.135 -0.062 -0.266 1.00 94.44 121 HIS A C 1
ATOM 931 O O . HIS A 1 121 ? 2.142 -0.673 0.804 1.00 94.44 121 HIS A O 1
ATOM 937 N N . GLU A 1 122 ? 2.093 -0.696 -1.438 1.00 93.19 122 GLU A N 1
ATOM 938 C CA . GLU A 1 122 ? 1.927 -2.151 -1.567 1.00 93.19 122 GLU A CA 1
ATOM 939 C C . GLU A 1 122 ? 3.061 -2.940 -0.884 1.00 93.19 122 GLU A C 1
ATOM 941 O O . GLU A 1 122 ? 2.827 -3.922 -0.174 1.00 93.19 122 GLU A O 1
ATOM 946 N N . MET A 1 123 ? 4.309 -2.480 -1.030 1.00 90.38 123 MET A N 1
ATOM 947 C CA . MET A 1 123 ? 5.465 -3.080 -0.357 1.00 90.38 123 MET A CA 1
ATOM 948 C C . MET A 1 123 ? 5.327 -3.050 1.170 1.00 90.38 123 MET A C 1
ATOM 950 O O . MET A 1 123 ? 5.662 -4.033 1.837 1.00 90.38 123 MET A O 1
ATOM 954 N N . LEU A 1 124 ? 4.832 -1.944 1.735 1.00 89.88 124 LEU A N 1
ATOM 955 C CA . LEU A 1 124 ? 4.628 -1.801 3.176 1.00 89.88 124 LEU A CA 1
ATOM 956 C C . LEU A 1 124 ? 3.470 -2.666 3.680 1.00 89.88 124 LEU A C 1
ATOM 958 O O . LEU A 1 124 ? 3.602 -3.267 4.746 1.00 89.88 124 LEU A O 1
ATOM 962 N N . HIS A 1 125 ? 2.387 -2.814 2.912 1.00 88.88 125 HIS A N 1
ATOM 963 C CA . HIS A 1 125 ? 1.321 -3.765 3.246 1.00 88.88 125 HIS A CA 1
ATOM 964 C C . HIS A 1 125 ? 1.850 -5.195 3.382 1.00 88.88 125 HIS A C 1
ATOM 966 O O . HIS A 1 125 ? 1.527 -5.880 4.358 1.00 88.88 125 HIS A O 1
ATOM 972 N N . ALA A 1 126 ? 2.703 -5.627 2.449 1.00 85.75 126 ALA A N 1
ATOM 973 C CA . ALA A 1 126 ? 3.303 -6.954 2.503 1.00 85.75 126 ALA A CA 1
ATOM 974 C C . ALA A 1 126 ? 4.322 -7.101 3.642 1.00 85.75 126 ALA A C 1
ATOM 976 O O . ALA A 1 126 ? 4.286 -8.087 4.378 1.00 85.75 126 ALA A O 1
ATOM 977 N N . ALA A 1 127 ? 5.209 -6.120 3.826 1.00 84.38 127 ALA A N 1
ATOM 978 C CA . ALA A 1 127 ? 6.263 -6.175 4.839 1.00 84.38 127 ALA A CA 1
ATOM 979 C C . ALA A 1 127 ? 5.725 -6.149 6.278 1.00 84.38 127 ALA A C 1
ATOM 981 O O . ALA A 1 127 ? 6.290 -6.791 7.161 1.00 84.38 127 ALA A O 1
ATOM 982 N N . LEU A 1 128 ? 4.629 -5.425 6.523 1.00 83.00 128 LEU A N 1
ATOM 983 C CA . LEU A 1 128 ? 4.036 -5.277 7.856 1.00 83.00 128 LEU A CA 1
ATOM 984 C C . LEU A 1 128 ? 3.051 -6.400 8.211 1.00 83.00 128 LEU A C 1
ATOM 986 O O . LEU A 1 128 ? 2.497 -6.397 9.316 1.00 83.00 128 LEU A O 1
ATOM 990 N N . GLY A 1 129 ? 2.827 -7.352 7.295 1.00 77.69 129 GLY A N 1
ATOM 991 C CA . GLY A 1 129 ? 1.962 -8.512 7.512 1.00 77.69 129 GLY A CA 1
ATOM 992 C C . GLY A 1 129 ? 0.537 -8.121 7.895 1.00 77.69 129 GLY A C 1
ATOM 993 O O . GLY A 1 129 ? -0.057 -8.721 8.798 1.00 77.69 129 GLY A O 1
ATOM 994 N N . HIS A 1 130 ? 0.009 -7.058 7.280 1.00 78.81 130 HIS A N 1
ATOM 995 C CA . HIS A 1 130 ? -1.319 -6.535 7.605 1.00 78.81 130 HIS A CA 1
ATOM 996 C C . HIS A 1 130 ? -2.432 -7.569 7.360 1.00 78.81 130 HIS A C 1
ATOM 998 O O . HIS A 1 130 ? -3.394 -7.611 8.127 1.00 78.81 130 HIS A O 1
ATOM 1004 N N . ASP A 1 131 ? -2.242 -8.483 6.403 1.00 69.94 131 ASP A N 1
ATOM 1005 C CA . ASP A 1 131 ? -3.096 -9.654 6.165 1.00 69.94 131 ASP A CA 1
ATOM 1006 C C . ASP A 1 131 ? -3.252 -10.542 7.415 1.00 69.94 131 ASP A C 1
ATOM 1008 O O . ASP A 1 131 ? -4.345 -11.022 7.718 1.00 69.94 131 ASP A O 1
ATOM 1012 N N . ARG A 1 132 ? -2.174 -10.723 8.187 1.00 71.94 132 ARG A N 1
ATOM 1013 C CA . ARG A 1 132 ? -2.151 -11.561 9.400 1.00 71.94 132 ARG A CA 1
ATOM 1014 C C . ARG A 1 132 ? -2.549 -10.799 10.660 1.00 71.94 132 ARG A C 1
ATOM 1016 O O . ARG A 1 132 ? -3.085 -11.394 11.595 1.00 71.94 132 ARG A O 1
ATOM 1023 N N . ARG A 1 133 ? -2.314 -9.484 10.698 1.00 76.25 133 ARG A N 1
ATOM 1024 C CA . ARG A 1 133 ? -2.637 -8.614 11.847 1.00 76.25 133 ARG A CA 1
ATOM 1025 C C . ARG A 1 133 ? -4.129 -8.324 12.016 1.00 76.25 133 ARG A C 1
ATOM 1027 O O . ARG A 1 133 ? -4.516 -7.786 13.055 1.00 76.25 133 ARG A O 1
ATOM 1034 N N . VAL A 1 134 ? -4.965 -8.733 11.058 1.00 79.31 134 VAL A N 1
ATOM 1035 C CA . VAL A 1 134 ? -6.421 -8.540 11.112 1.00 79.31 134 VAL A CA 1
ATOM 1036 C C . VAL A 1 134 ? -7.026 -9.094 12.413 1.00 79.31 134 VAL A C 1
ATOM 1038 O O . VAL A 1 134 ? -7.873 -8.442 13.015 1.00 79.31 134 VAL A O 1
ATOM 1041 N N . ALA A 1 135 ? -6.542 -10.242 12.910 1.00 78.31 135 ALA A N 1
ATOM 1042 C CA . ALA A 1 135 ? -6.854 -10.812 14.230 1.00 78.31 135 ALA A CA 1
ATOM 1043 C C . ALA A 1 135 ? -8.352 -10.781 14.628 1.00 78.31 135 ALA A C 1
ATOM 1045 O O . ALA A 1 135 ? -8.705 -10.389 15.739 1.00 78.31 135 ALA A O 1
ATOM 1046 N N . GLY A 1 136 ? -9.242 -11.189 13.714 1.00 78.56 136 GLY A N 1
ATOM 1047 C CA . GLY A 1 136 ? -10.695 -11.256 13.948 1.00 78.56 136 GLY A CA 1
ATOM 1048 C C . GLY A 1 136 ? -11.458 -9.943 13.731 1.00 78.56 136 GLY A C 1
ATOM 1049 O O . GLY A 1 136 ? -12.676 -9.917 13.902 1.00 78.56 136 GLY A O 1
ATOM 1050 N N . ARG A 1 137 ? -10.770 -8.865 13.338 1.00 85.75 137 ARG A N 1
ATOM 1051 C CA . ARG A 1 137 ? -11.386 -7.609 12.891 1.00 85.75 137 ARG A CA 1
ATOM 1052 C C . ARG A 1 137 ? -12.034 -7.763 11.520 1.00 85.75 137 ARG A C 1
ATOM 1054 O O . ARG A 1 137 ? -11.718 -8.689 10.775 1.00 85.75 137 ARG A O 1
ATOM 1061 N N . ASP A 1 138 ? -12.910 -6.819 11.184 1.00 87.12 138 ASP A N 1
ATOM 1062 C CA . ASP A 1 138 ? -13.434 -6.695 9.829 1.00 87.12 138 ASP A CA 1
ATOM 1063 C C . ASP A 1 138 ? -12.270 -6.415 8.853 1.00 87.12 138 ASP A C 1
ATOM 1065 O O . ASP A 1 138 ? -11.584 -5.398 9.014 1.00 87.12 138 ASP A O 1
ATOM 1069 N N . PRO A 1 139 ? -12.006 -7.301 7.871 1.00 83.44 139 PRO A N 1
ATOM 1070 C CA . PRO A 1 139 ? -10.845 -7.158 6.995 1.00 83.44 139 PRO A CA 1
ATOM 1071 C C . PRO A 1 139 ? -10.877 -5.897 6.134 1.00 83.44 139 PRO A C 1
ATOM 1073 O O . PRO A 1 139 ? -9.832 -5.324 5.845 1.00 83.44 139 PRO A O 1
ATOM 1076 N N . GLU A 1 140 ? -12.067 -5.444 5.739 1.00 82.44 140 GLU A N 1
ATOM 1077 C CA . GLU A 1 140 ? -12.236 -4.263 4.897 1.00 82.44 140 GLU A CA 1
ATOM 1078 C C . GLU A 1 140 ? -11.884 -2.994 5.682 1.00 82.44 140 GLU A C 1
ATOM 1080 O O . GLU A 1 140 ? -11.072 -2.183 5.241 1.00 82.44 140 GLU A O 1
ATOM 1085 N N . LEU A 1 141 ? -12.440 -2.852 6.886 1.00 85.62 141 LEU A N 1
ATOM 1086 C CA . LEU A 1 141 ? -12.157 -1.721 7.766 1.00 85.62 141 LEU A CA 1
ATOM 1087 C C . LEU A 1 141 ? -10.711 -1.715 8.262 1.00 85.62 141 LEU A C 1
ATOM 1089 O O . LEU A 1 141 ? -10.134 -0.642 8.436 1.00 85.62 141 LEU A O 1
ATOM 1093 N N . PHE A 1 142 ? -10.121 -2.888 8.502 1.00 88.50 142 PHE A N 1
ATOM 1094 C CA . PHE A 1 142 ? -8.725 -2.973 8.920 1.00 88.50 142 PHE A CA 1
ATOM 1095 C C . PHE A 1 142 ? -7.774 -2.585 7.788 1.00 88.50 142 PHE A C 1
ATOM 1097 O O . PHE A 1 142 ? -6.836 -1.835 8.039 1.00 88.50 142 PHE A O 1
ATOM 1104 N N . ASN A 1 143 ? -8.064 -2.989 6.546 1.00 87.44 143 ASN A N 1
ATOM 1105 C CA . ASN A 1 143 ? -7.316 -2.520 5.380 1.00 87.44 143 ASN A CA 1
ATOM 1106 C C . ASN A 1 143 ? -7.387 -0.991 5.265 1.00 87.44 143 ASN A C 1
ATOM 1108 O O . ASN A 1 143 ? -6.350 -0.344 5.287 1.00 87.44 143 ASN A O 1
ATOM 1112 N N . ILE A 1 144 ? -8.586 -0.398 5.310 1.00 89.88 144 ILE A N 1
ATOM 1113 C CA . ILE A 1 144 ? -8.760 1.069 5.302 1.00 89.88 144 ILE A CA 1
ATOM 1114 C C . ILE A 1 144 ? -7.915 1.748 6.397 1.00 89.88 144 ILE A C 1
ATOM 1116 O O . ILE A 1 144 ? -7.327 2.808 6.176 1.00 89.88 144 ILE A O 1
ATOM 1120 N N . ALA A 1 145 ? -7.872 1.165 7.597 1.00 90.69 145 ALA A N 1
ATOM 1121 C CA . ALA A 1 145 ? -7.090 1.700 8.704 1.00 90.69 145 ALA A CA 1
ATOM 1122 C C . ALA A 1 145 ? -5.578 1.634 8.440 1.00 90.69 145 ALA A C 1
ATOM 1124 O O . ALA A 1 145 ? -4.863 2.599 8.717 1.00 90.69 145 ALA A O 1
ATOM 1125 N N . CYS A 1 146 ? -5.099 0.519 7.889 1.00 91.06 146 CYS A N 1
ATOM 1126 C CA . CYS A 1 146 ? -3.719 0.350 7.451 1.00 91.06 146 CYS A CA 1
ATOM 1127 C C . CYS A 1 146 ? -3.334 1.372 6.375 1.00 91.06 146 CYS A C 1
ATOM 1129 O O . CYS A 1 146 ? -2.275 1.988 6.499 1.00 91.06 146 CYS A O 1
ATOM 1131 N N . ASP A 1 147 ? -4.200 1.612 5.390 1.00 93.31 147 ASP A N 1
ATOM 1132 C CA . ASP A 1 147 ? -3.934 2.548 4.299 1.00 93.31 147 ASP A CA 1
ATOM 1133 C C . ASP A 1 147 ? -3.741 3.974 4.817 1.00 93.31 147 ASP A C 1
ATOM 1135 O O . ASP A 1 147 ? -2.809 4.656 4.399 1.00 93.31 147 ASP A O 1
ATOM 1139 N N . PHE A 1 148 ? -4.577 4.434 5.761 1.00 93.56 148 PHE A N 1
ATOM 1140 C CA . PHE A 1 148 ? -4.406 5.758 6.374 1.00 93.56 148 PHE A CA 1
ATOM 1141 C C . PHE A 1 148 ? -3.028 5.915 7.024 1.00 93.56 148 PHE A C 1
ATOM 1143 O O . PHE A 1 148 ? -2.396 6.962 6.880 1.00 93.56 148 PHE A O 1
ATOM 1150 N N . VAL A 1 149 ? -2.568 4.881 7.732 1.00 93.75 149 VAL A N 1
ATOM 1151 C CA . VAL A 1 149 ? -1.276 4.891 8.429 1.00 93.75 149 VAL A CA 1
ATOM 1152 C C . VAL A 1 149 ? -0.119 4.847 7.432 1.00 93.75 149 VAL A C 1
ATOM 1154 O O . VAL A 1 149 ? 0.798 5.662 7.526 1.00 93.75 149 VAL A O 1
ATOM 1157 N N . ILE A 1 150 ? -0.170 3.943 6.451 1.00 93.00 150 ILE A N 1
ATOM 1158 C CA . ILE A 1 150 ? 0.871 3.806 5.425 1.00 93.00 150 ILE A CA 1
ATOM 1159 C C . ILE A 1 150 ? 0.966 5.077 4.578 1.00 93.00 150 ILE A C 1
ATOM 1161 O O . ILE A 1 150 ? 2.067 5.586 4.367 1.00 93.00 150 ILE A O 1
ATOM 1165 N N . ASN A 1 151 ? -0.165 5.633 4.139 1.00 95.06 151 ASN A N 1
ATOM 1166 C CA . ASN A 1 151 ? -0.177 6.848 3.328 1.00 95.06 151 ASN A CA 1
ATOM 1167 C C . ASN A 1 151 ? 0.402 8.040 4.096 1.00 95.06 151 ASN A C 1
ATOM 1169 O O . ASN A 1 151 ? 1.208 8.782 3.538 1.00 95.06 151 ASN A O 1
ATOM 1173 N N . ASP A 1 152 ? 0.067 8.206 5.382 1.00 94.88 152 ASP A N 1
ATOM 1174 C CA . ASP A 1 152 ? 0.669 9.262 6.206 1.00 94.88 152 ASP A CA 1
ATOM 1175 C C . ASP A 1 152 ? 2.185 9.064 6.374 1.00 94.88 152 ASP A C 1
ATOM 1177 O O . ASP A 1 152 ? 2.930 10.038 6.273 1.00 94.88 152 ASP A O 1
ATOM 1181 N N . TRP A 1 153 ? 2.680 7.832 6.538 1.00 93.56 153 TRP A N 1
ATOM 1182 C CA . TRP A 1 153 ? 4.126 7.570 6.576 1.00 93.56 153 TRP A CA 1
ATOM 1183 C C . TRP A 1 153 ? 4.824 7.926 5.263 1.00 93.56 153 TRP A C 1
ATOM 1185 O O . TRP A 1 153 ? 5.857 8.595 5.286 1.00 93.56 153 TRP A O 1
ATOM 1195 N N . LEU A 1 154 ? 4.275 7.520 4.117 1.00 94.06 154 LEU A N 1
ATOM 1196 C CA . LEU A 1 154 ? 4.864 7.813 2.806 1.00 94.06 154 LEU A CA 1
ATOM 1197 C C . LEU A 1 154 ? 4.899 9.316 2.517 1.00 94.06 154 LEU A C 1
ATOM 1199 O O . LEU A 1 154 ? 5.921 9.820 2.045 1.00 94.06 154 LEU A O 1
ATOM 1203 N N . VAL A 1 155 ? 3.831 10.038 2.876 1.00 93.94 155 VAL A N 1
ATOM 1204 C CA . VAL A 1 155 ? 3.782 11.505 2.796 1.00 93.94 155 VAL A CA 1
ATOM 1205 C C . VAL A 1 155 ? 4.852 12.134 3.691 1.00 93.94 155 VAL A C 1
ATOM 1207 O O . VAL A 1 155 ? 5.582 13.013 3.239 1.00 93.94 155 VAL A O 1
ATOM 1210 N N . GLN A 1 156 ? 4.993 11.679 4.940 1.00 92.00 156 GLN A N 1
ATOM 1211 C CA . GLN A 1 156 ? 5.998 12.211 5.869 1.00 92.00 156 GLN A CA 1
ATOM 1212 C C . GLN A 1 156 ? 7.440 11.937 5.416 1.00 92.00 156 GLN A C 1
ATOM 1214 O O . GLN A 1 156 ? 8.315 12.777 5.617 1.00 92.00 156 GLN A O 1
ATOM 1219 N N . MET A 1 157 ? 7.690 10.790 4.784 1.00 89.56 157 MET A N 1
ATOM 1220 C CA . MET A 1 157 ? 9.009 10.414 4.263 1.00 89.56 157 MET A CA 1
ATOM 1221 C C . MET A 1 157 ? 9.330 11.024 2.889 1.00 89.56 157 MET A C 1
ATOM 1223 O O . MET A 1 157 ? 10.443 10.831 2.394 1.00 89.56 157 MET A O 1
ATOM 1227 N N . GLY A 1 158 ? 8.378 11.720 2.255 1.00 90.81 158 GLY A N 1
ATOM 1228 C CA . GLY A 1 158 ? 8.542 12.280 0.910 1.00 90.81 158 GLY A CA 1
ATOM 1229 C C . GLY A 1 158 ? 8.719 11.215 -0.179 1.00 90.81 158 GLY A C 1
ATOM 1230 O O . GLY A 1 158 ? 9.443 11.435 -1.151 1.00 90.81 158 GLY A O 1
ATOM 1231 N N . VAL A 1 159 ? 8.110 10.038 -0.008 1.00 91.50 159 VAL A N 1
ATOM 1232 C CA . VAL A 1 159 ? 8.243 8.922 -0.952 1.00 91.50 159 VAL A CA 1
ATOM 1233 C C . VAL A 1 159 ? 7.248 9.087 -2.097 1.00 91.50 159 VAL A C 1
ATOM 1235 O O . VAL A 1 159 ? 6.069 8.783 -1.952 1.00 91.50 159 VAL A O 1
ATOM 1238 N N . GLY A 1 160 ? 7.740 9.510 -3.262 1.00 94.25 160 GLY A N 1
ATOM 1239 C CA . GLY A 1 160 ? 6.897 9.688 -4.446 1.00 94.25 160 GLY A CA 1
ATOM 1240 C C . GLY A 1 160 ? 5.879 10.822 -4.293 1.00 94.25 160 GLY A C 1
ATOM 1241 O O . GLY A 1 160 ? 6.059 11.727 -3.482 1.00 94.25 160 GLY A O 1
ATOM 1242 N N . GLU A 1 161 ? 4.820 10.774 -5.097 1.00 96.12 161 GLU A N 1
ATOM 1243 C CA . GLU A 1 161 ? 3.696 11.715 -5.045 1.00 96.12 161 GLU A CA 1
ATOM 1244 C C . GLU A 1 161 ? 2.402 10.932 -4.827 1.00 96.12 161 GLU A C 1
ATOM 1246 O O . GLU A 1 161 ? 2.171 9.936 -5.500 1.00 96.12 161 GLU A O 1
ATOM 1251 N N . MET A 1 162 ? 1.571 11.337 -3.868 1.00 95.25 162 MET A N 1
ATOM 1252 C CA . MET A 1 162 ? 0.328 10.621 -3.575 1.00 95.25 162 MET A CA 1
ATOM 1253 C C . MET A 1 162 ? -0.708 10.878 -4.683 1.00 95.25 162 MET A C 1
ATOM 1255 O O . MET A 1 162 ? -1.072 12.042 -4.874 1.00 95.25 162 MET A O 1
ATOM 1259 N N . PRO A 1 163 ? -1.227 9.834 -5.363 1.00 94.12 163 PRO A N 1
ATOM 1260 C CA . PRO A 1 163 ? -2.310 9.992 -6.328 1.00 94.12 163 PRO A CA 1
ATOM 1261 C C . PRO A 1 163 ? -3.560 10.632 -5.715 1.00 94.12 163 PRO A C 1
ATOM 1263 O O . PRO A 1 163 ? -3.877 10.438 -4.535 1.00 94.12 163 PRO A O 1
ATOM 1266 N N . GLU A 1 164 ? -4.325 11.350 -6.536 1.00 88.69 164 GLU A N 1
ATOM 1267 C CA . GLU A 1 164 ? -5.583 11.945 -6.091 1.00 88.69 164 GLU A CA 1
ATOM 1268 C C . GLU A 1 164 ? -6.600 10.868 -5.671 1.00 88.69 164 GLU A C 1
ATOM 1270 O O . GLU A 1 164 ? -6.823 9.864 -6.352 1.00 88.69 164 GLU A O 1
ATOM 1275 N N . GLY A 1 165 ? -7.271 11.103 -4.542 1.00 84.62 165 GLY A N 1
ATOM 1276 C CA . GLY A 1 165 ? -8.380 10.268 -4.083 1.00 84.62 165 GLY A CA 1
ATOM 1277 C C . GLY A 1 165 ? -7.993 9.060 -3.227 1.00 84.62 165 GLY A C 1
ATOM 1278 O O . GLY A 1 165 ? -8.889 8.279 -2.900 1.00 84.62 165 GLY A O 1
ATOM 1279 N N . LEU A 1 166 ? -6.719 8.919 -2.842 1.00 88.94 166 LEU A N 1
ATOM 1280 C CA . LEU A 1 166 ? -6.292 7.957 -1.818 1.00 88.94 166 LEU A CA 1
ATOM 1281 C C . LEU A 1 166 ? -6.660 8.409 -0.394 1.00 88.94 166 LEU A C 1
ATOM 1283 O O . LEU A 1 166 ? -6.961 9.579 -0.137 1.00 88.94 166 LEU A O 1
ATOM 1287 N N . LEU A 1 167 ? -6.640 7.462 0.549 1.00 90.75 167 LEU A N 1
ATOM 1288 C CA . LEU A 1 167 ? -6.969 7.700 1.955 1.00 90.75 167 LEU A CA 1
ATOM 1289 C C . LEU A 1 167 ? -5.880 8.491 2.667 1.00 90.75 167 LEU A C 1
ATOM 1291 O O . LEU A 1 167 ? -4.791 7.986 2.914 1.00 90.75 167 LEU A O 1
ATOM 1295 N N . TYR A 1 168 ? -6.206 9.715 3.067 1.00 92.00 168 TYR A N 1
ATOM 1296 C CA . TYR A 1 168 ? -5.320 10.538 3.873 1.00 92.00 168 TYR A CA 1
ATOM 1297 C C . TYR A 1 168 ? -6.127 11.455 4.794 1.00 92.00 168 TYR A C 1
ATOM 1299 O O . TYR A 1 168 ? -7.013 12.185 4.350 1.00 92.00 168 TYR A O 1
ATOM 1307 N N . ASP A 1 169 ? -5.831 1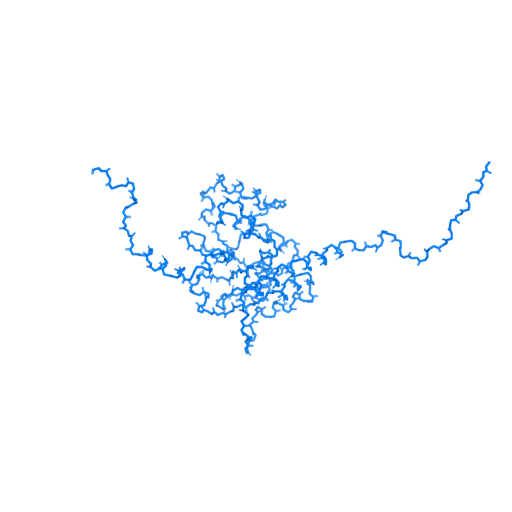1.409 6.092 1.00 92.38 169 ASP A N 1
ATOM 1308 C CA . ASP A 1 169 ? -6.399 12.308 7.097 1.00 92.38 169 ASP A CA 1
ATOM 1309 C C . ASP A 1 169 ? -5.299 12.659 8.112 1.00 92.38 169 ASP A C 1
ATOM 1311 O O . ASP A 1 169 ? -4.975 11.835 8.971 1.00 92.38 169 ASP A O 1
ATOM 1315 N N . PRO A 1 170 ? -4.719 13.876 8.058 1.00 90.25 170 PRO A N 1
ATOM 1316 C CA . PRO A 1 170 ? -3.667 14.301 8.983 1.00 90.25 170 PRO A CA 1
ATOM 1317 C C . PRO A 1 170 ? -4.052 14.206 10.465 1.00 90.25 170 PRO A C 1
ATOM 1319 O O . PRO A 1 170 ? -3.174 14.198 11.324 1.00 90.25 170 PRO A O 1
ATOM 1322 N N . LYS A 1 171 ? -5.352 14.144 10.793 1.00 91.62 171 LYS A N 1
ATOM 1323 C CA . LYS A 1 171 ? -5.830 13.992 12.176 1.00 91.62 171 LYS A CA 1
ATOM 1324 C C . LYS A 1 171 ? -5.571 12.600 12.749 1.00 91.62 171 LYS A C 1
ATOM 1326 O O . LYS A 1 171 ? -5.610 12.446 13.963 1.00 91.62 171 LYS A O 1
ATOM 1331 N N . LEU A 1 172 ? -5.324 11.608 11.894 1.00 90.12 172 LEU A N 1
ATOM 1332 C CA . LEU A 1 172 ? -5.000 10.235 12.287 1.00 90.12 172 LEU A CA 1
ATOM 1333 C C . LEU A 1 172 ? -3.488 10.008 12.444 1.00 90.12 172 LEU A C 1
ATOM 1335 O O . LEU A 1 172 ? -3.059 8.894 12.740 1.00 90.12 172 LEU A O 1
ATOM 1339 N N . ARG A 1 173 ? -2.672 11.052 12.253 1.00 91.81 1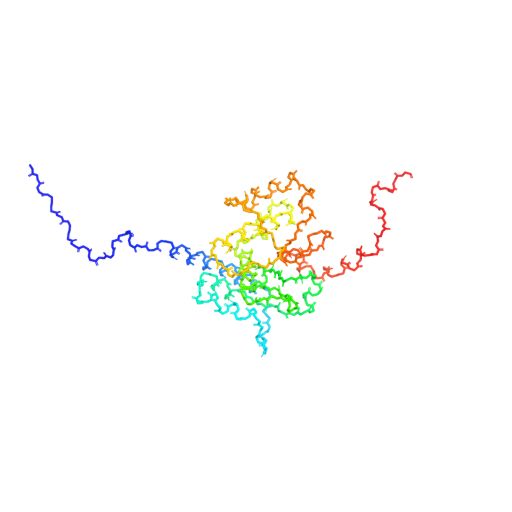73 ARG A N 1
ATOM 1340 C CA . ARG A 1 173 ? -1.214 10.968 12.331 1.00 91.81 173 ARG A CA 1
ATOM 1341 C C . ARG A 1 173 ? -0.744 10.418 13.675 1.00 91.81 173 ARG A C 1
ATOM 1343 O O . ARG A 1 173 ? -1.179 10.864 14.734 1.00 91.81 173 ARG A O 1
ATOM 1350 N N . GLY A 1 174 ? 0.211 9.492 13.609 1.00 86.75 174 GLY A N 1
ATOM 1351 C CA . GLY A 1 174 ? 0.836 8.879 14.782 1.00 86.75 174 GLY A CA 1
ATOM 1352 C C . GLY A 1 174 ? -0.018 7.814 15.476 1.00 86.75 174 GLY A C 1
ATOM 1353 O O . GLY A 1 174 ? 0.448 7.213 16.441 1.00 86.75 174 GLY A O 1
ATOM 1354 N N . LEU A 1 175 ? -1.237 7.553 14.995 1.00 91.44 175 LEU A N 1
ATOM 1355 C CA . LEU A 1 175 ? -2.053 6.440 15.470 1.00 91.44 175 LEU A CA 1
ATOM 1356 C C . LEU A 1 175 ? -1.602 5.122 14.828 1.00 91.44 175 LEU A C 1
ATOM 1358 O O . LEU A 1 175 ? -1.097 5.098 13.706 1.00 91.44 175 LEU A O 1
ATOM 1362 N N . SER A 1 176 ? -1.811 4.011 15.537 1.00 91.12 176 SER A N 1
ATOM 1363 C CA . SER A 1 176 ? -1.654 2.678 14.952 1.00 91.12 176 SER A CA 1
ATOM 1364 C C . SER A 1 176 ? -2.862 2.310 14.087 1.00 91.12 176 SER A C 1
ATOM 1366 O O . SER A 1 176 ? -3.949 2.868 14.253 1.00 91.12 176 SER A O 1
ATOM 1368 N N . ALA A 1 177 ? -2.697 1.317 13.208 1.00 90.12 177 ALA A N 1
ATOM 1369 C CA . ALA A 1 177 ? -3.797 0.788 12.401 1.00 90.12 177 ALA A CA 1
ATOM 1370 C C . ALA A 1 177 ? -4.961 0.292 13.280 1.00 90.12 177 ALA A C 1
ATOM 1372 O O . ALA A 1 177 ? -6.122 0.505 12.953 1.00 90.12 177 ALA A O 1
ATOM 1373 N N . GLU A 1 178 ? -4.672 -0.297 14.442 1.00 90.94 178 GLU A N 1
ATOM 1374 C CA . GLU A 1 178 ? -5.687 -0.718 15.410 1.00 90.94 178 GLU A CA 1
ATOM 1375 C C . GLU A 1 178 ? -6.475 0.469 15.981 1.00 90.94 178 GLU A C 1
ATOM 1377 O O . GLU A 1 178 ? -7.700 0.423 16.015 1.00 90.94 178 GLU A O 1
ATOM 1382 N N . ALA A 1 179 ? -5.803 1.556 16.367 1.00 91.25 179 ALA A N 1
ATOM 1383 C CA . ALA A 1 179 ? -6.477 2.741 16.900 1.00 91.25 179 ALA A CA 1
ATOM 1384 C C . ALA A 1 179 ? -7.327 3.459 15.833 1.00 91.25 179 ALA A C 1
ATOM 1386 O O . ALA A 1 179 ? -8.426 3.951 16.115 1.00 91.25 179 ALA A O 1
ATOM 1387 N N . VAL A 1 180 ? -6.845 3.496 14.585 1.00 91.69 180 VAL A N 1
ATOM 1388 C CA . VAL A 1 180 ? -7.628 4.002 13.450 1.00 91.69 180 VAL A CA 1
ATOM 1389 C C . VAL A 1 180 ? -8.841 3.105 13.195 1.00 91.69 180 VAL A C 1
ATOM 1391 O O . VAL A 1 180 ? -9.949 3.615 13.035 1.00 91.69 180 VAL A O 1
ATOM 1394 N N . TYR A 1 181 ? -8.668 1.782 13.222 1.00 91.19 181 TYR A N 1
ATOM 1395 C CA . TYR A 1 181 ? -9.761 0.819 13.085 1.00 91.19 181 TYR A CA 1
ATOM 1396 C C . TYR A 1 181 ? -10.839 1.022 14.156 1.00 91.19 181 TYR A C 1
ATOM 1398 O O . TYR A 1 181 ? -12.020 1.114 13.819 1.00 91.19 181 TYR A O 1
ATOM 1406 N N . ASP A 1 182 ? -10.449 1.168 15.423 1.00 90.88 182 ASP A N 1
ATOM 1407 C CA . ASP A 1 182 ? -11.388 1.393 16.527 1.00 90.88 182 ASP A CA 1
ATOM 1408 C C . ASP A 1 182 ? -12.218 2.665 16.295 1.00 90.88 182 ASP A C 1
ATOM 1410 O O . ASP A 1 182 ? -13.429 2.679 16.516 1.00 90.88 182 ASP A O 1
ATOM 1414 N N . THR A 1 183 ? -11.598 3.709 15.737 1.00 88.31 183 THR A N 1
ATOM 1415 C CA . THR A 1 183 ? -12.301 4.932 15.326 1.00 88.31 183 THR A CA 1
ATOM 1416 C C . THR A 1 183 ? -13.287 4.658 14.182 1.00 88.31 183 THR A C 1
ATOM 1418 O O . THR A 1 183 ? -14.439 5.093 14.242 1.00 88.31 183 THR A O 1
ATOM 1421 N N . LEU A 1 184 ? -12.885 3.907 13.152 1.00 86.94 184 LEU A N 1
ATOM 1422 C CA . LEU A 1 184 ? -13.731 3.593 11.992 1.00 86.94 184 LEU A CA 1
ATOM 1423 C C . LEU A 1 184 ? -14.958 2.752 12.358 1.00 86.94 184 LEU A C 1
ATOM 1425 O O . LEU A 1 184 ? -16.040 2.980 11.814 1.00 86.94 184 LEU A O 1
ATOM 1429 N N . VAL A 1 185 ? -14.821 1.816 13.298 1.00 87.31 185 VAL A N 1
ATOM 1430 C CA . VAL A 1 185 ? -15.936 0.974 13.757 1.00 87.31 185 VAL A CA 1
ATOM 1431 C C . VAL A 1 185 ? -17.004 1.795 14.485 1.00 87.31 185 VAL A C 1
ATOM 1433 O O . VAL A 1 185 ? -18.187 1.466 14.405 1.00 87.31 185 VAL A O 1
ATOM 1436 N N . THR A 1 186 ? -16.631 2.898 15.138 1.00 82.69 186 THR A N 1
ATOM 1437 C CA . THR A 1 186 ? -17.616 3.797 15.767 1.00 82.69 186 THR A CA 1
ATOM 1438 C C . THR A 1 186 ? -18.404 4.640 14.756 1.00 82.69 186 THR A C 1
ATOM 1440 O O . THR A 1 186 ? -19.518 5.066 15.058 1.00 82.69 186 THR A O 1
ATOM 1443 N N . ASP A 1 187 ? -17.888 4.823 13.533 1.00 77.38 187 ASP A N 1
ATOM 1444 C CA . ASP A 1 187 ? -18.528 5.588 12.454 1.00 77.38 187 ASP A CA 1
ATOM 1445 C C . ASP A 1 187 ? -18.580 4.793 11.133 1.00 77.38 187 ASP A C 1
ATOM 1447 O O . ASP A 1 187 ? -18.029 5.165 10.089 1.00 77.38 187 ASP A O 1
ATOM 1451 N N . LEU A 1 188 ? -19.323 3.682 11.162 1.00 69.62 188 LEU A N 1
ATOM 1452 C CA . LEU A 1 188 ? -19.515 2.799 10.003 1.00 69.62 188 LEU A CA 1
ATOM 1453 C C . LEU A 1 188 ? -20.148 3.508 8.792 1.00 69.62 188 LEU A C 1
ATOM 1455 O O . LEU A 1 188 ? -19.993 3.059 7.655 1.00 69.62 188 LEU A O 1
ATOM 1459 N N . ARG A 1 189 ? -20.884 4.609 9.001 1.00 65.00 189 ARG A N 1
ATOM 1460 C CA . ARG A 1 189 ? -21.481 5.385 7.900 1.00 65.00 189 ARG A CA 1
ATOM 1461 C C . ARG A 1 189 ? -20.418 6.141 7.115 1.00 65.00 189 ARG A C 1
ATOM 1463 O O . ARG A 1 189 ? -20.512 6.184 5.886 1.00 65.00 189 ARG A O 1
ATOM 1470 N N . ARG A 1 190 ? -19.430 6.725 7.799 1.00 69.25 190 ARG A N 1
ATOM 1471 C CA . ARG A 1 190 ? -18.267 7.347 7.161 1.00 69.25 190 ARG A CA 1
ATOM 1472 C C . ARG A 1 190 ? -17.389 6.295 6.492 1.00 69.25 190 ARG A C 1
ATOM 1474 O O . ARG A 1 190 ? -17.036 6.479 5.330 1.00 69.25 190 ARG A O 1
ATOM 1481 N N . ALA A 1 191 ? -17.115 5.183 7.175 1.00 63.34 191 ALA A N 1
ATOM 1482 C CA . ALA A 1 191 ? -16.212 4.148 6.676 1.00 63.34 191 ALA A CA 1
ATOM 1483 C C . ALA A 1 191 ? -16.653 3.557 5.322 1.00 63.34 191 ALA A C 1
ATOM 1485 O O . ALA A 1 191 ? -15.846 3.403 4.412 1.00 63.34 191 ALA A O 1
ATOM 1486 N N . ARG A 1 192 ? -17.961 3.348 5.128 1.00 66.12 192 ARG A N 1
ATOM 1487 C CA . ARG A 1 192 ? -18.546 2.797 3.887 1.00 66.12 192 ARG A CA 1
ATOM 1488 C C . ARG A 1 192 ? -18.314 3.621 2.612 1.00 66.12 192 ARG A C 1
ATOM 1490 O O . ARG A 1 192 ? -18.619 3.124 1.529 1.00 66.12 192 ARG A O 1
ATOM 1497 N N . LYS A 1 193 ? -17.865 4.877 2.719 1.00 70.75 193 LYS A N 1
ATOM 1498 C CA . LYS A 1 193 ? -17.637 5.785 1.577 1.00 70.75 193 LYS A CA 1
ATOM 1499 C C . LYS A 1 193 ? -16.169 5.869 1.145 1.00 70.75 193 LYS A C 1
ATOM 1501 O O . LYS A 1 193 ? -15.873 6.576 0.183 1.00 70.75 193 LYS A O 1
ATOM 1506 N N . LEU A 1 194 ? -15.269 5.206 1.864 1.00 73.38 194 LEU A N 1
ATOM 1507 C CA . LEU A 1 194 ? -13.826 5.304 1.671 1.00 73.38 194 LEU A CA 1
ATOM 1508 C C . LEU A 1 194 ? -13.355 4.464 0.466 1.00 73.38 194 LEU A C 1
ATOM 1510 O O . LEU A 1 194 ? -14.033 3.530 0.032 1.00 73.38 194 LEU A O 1
ATOM 1514 N N . ARG A 1 195 ? -12.226 4.862 -0.131 1.00 65.88 195 ARG A N 1
ATOM 1515 C CA . ARG A 1 195 ? -11.623 4.238 -1.319 1.00 65.88 195 ARG A CA 1
ATOM 1516 C C . ARG A 1 195 ? -10.144 3.976 -1.084 1.00 65.88 195 ARG A C 1
ATOM 1518 O O . ARG A 1 195 ? -9.437 4.920 -0.762 1.00 65.88 195 ARG A O 1
ATOM 1525 N N . THR A 1 196 ? -9.719 2.743 -1.297 1.00 77.50 196 THR A N 1
ATOM 1526 C CA . THR A 1 196 ? -8.339 2.272 -1.138 1.00 77.50 196 THR A CA 1
ATOM 1527 C C . THR A 1 196 ? -7.635 2.243 -2.508 1.00 77.50 196 THR A C 1
ATOM 1529 O O . THR A 1 196 ? -8.268 2.552 -3.530 1.00 77.50 196 THR A O 1
ATOM 1532 N N . VAL A 1 197 ? -6.343 1.907 -2.573 1.00 67.25 197 VAL A N 1
ATOM 1533 C CA . VAL A 1 197 ? -5.551 1.857 -3.824 1.00 67.25 197 VAL A CA 1
ATOM 1534 C C . VAL A 1 197 ? -6.099 0.797 -4.800 1.00 67.25 197 VAL A C 1
ATOM 1536 O O . VAL A 1 197 ? -6.248 1.037 -6.005 1.00 67.25 197 VAL A O 1
ATOM 1539 N N . GLY A 1 198 ? -6.502 -0.349 -4.270 1.00 66.62 198 GLY A N 1
ATOM 1540 C CA . GLY A 1 198 ? -7.150 -1.470 -4.942 1.00 66.62 198 GLY A CA 1
ATOM 1541 C C . GLY A 1 198 ? -8.576 -1.178 -5.405 1.00 66.62 198 GLY A C 1
ATOM 1542 O O . GLY A 1 198 ? -9.027 -1.792 -6.373 1.00 66.62 198 GLY A O 1
ATOM 1543 N N . GLY A 1 199 ? -9.264 -0.191 -4.810 1.00 66.38 199 GLY A N 1
ATOM 1544 C CA . GLY A 1 199 ? -10.515 0.348 -5.344 1.00 66.38 199 GLY A CA 1
ATOM 1545 C C . GLY A 1 199 ? -11.581 0.725 -4.311 1.00 66.38 199 GLY A C 1
ATOM 1546 O O . GLY A 1 199 ? -11.317 1.223 -3.222 1.00 66.38 199 GLY A O 1
ATOM 1547 N N . ARG A 1 200 ? -12.859 0.592 -4.701 1.00 55.88 200 ARG A N 1
ATOM 1548 C CA . ARG A 1 200 ? -14.005 0.848 -3.804 1.00 55.88 200 ARG A CA 1
ATOM 1549 C C . ARG A 1 200 ? -14.234 -0.370 -2.921 1.00 55.88 200 ARG A C 1
ATOM 1551 O O . ARG A 1 200 ? -14.435 -1.450 -3.459 1.00 55.88 200 ARG A O 1
ATOM 1558 N N . THR A 1 201 ? -14.355 -0.173 -1.615 1.00 50.69 201 THR A N 1
ATOM 1559 C CA . THR A 1 201 ? -14.462 -1.281 -0.658 1.00 50.69 201 THR A CA 1
ATOM 1560 C C . THR A 1 201 ? -15.870 -1.903 -0.571 1.00 50.69 201 THR A C 1
ATOM 1562 O O . THR A 1 201 ? -16.038 -3.050 -0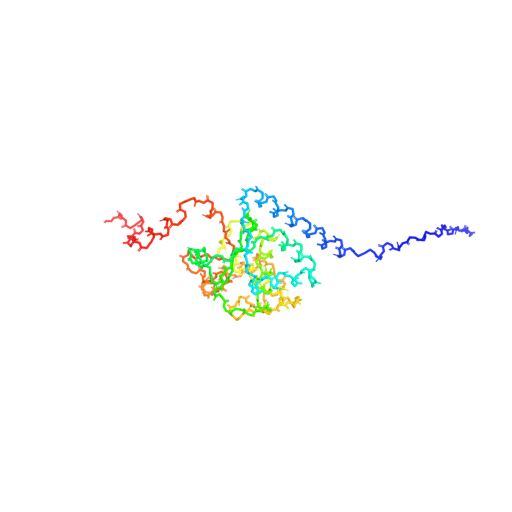.176 1.00 50.69 201 THR A O 1
ATOM 1565 N N . HIS A 1 202 ? -16.909 -1.220 -1.066 1.00 41.62 202 HIS A N 1
ATOM 1566 C CA . HIS A 1 202 ? -18.295 -1.681 -0.917 1.00 41.62 202 HIS A CA 1
ATOM 1567 C C . HIS A 1 202 ? -18.627 -2.990 -1.672 1.00 41.62 202 HIS A C 1
ATOM 1569 O O . HIS A 1 202 ? -18.638 -3.026 -2.908 1.00 41.62 202 HIS A O 1
ATOM 1575 N N . GLY A 1 203 ? -19.053 -4.023 -0.930 1.00 38.25 203 GLY A N 1
ATOM 1576 C CA . GLY A 1 203 ? -19.861 -5.135 -1.456 1.00 38.25 203 GLY A CA 1
ATOM 1577 C C . GLY A 1 203 ? -19.106 -6.370 -1.966 1.00 38.25 203 GLY A C 1
ATOM 1578 O O . GLY A 1 203 ? -19.649 -7.098 -2.797 1.00 38.25 203 GLY A O 1
ATOM 1579 N N . GLY A 1 204 ? -17.897 -6.648 -1.469 1.00 38.50 204 GLY A N 1
ATOM 1580 C CA . GLY A 1 204 ? -17.098 -7.808 -1.900 1.00 38.50 204 GLY A CA 1
ATOM 1581 C C . GLY A 1 204 ? -16.191 -7.507 -3.096 1.00 38.50 204 GLY A C 1
ATOM 1582 O O . GLY A 1 204 ? -16.096 -8.295 -4.043 1.00 38.50 204 GLY A O 1
ATOM 1583 N N . LYS A 1 205 ? -15.564 -6.331 -3.070 1.00 47.12 205 LYS A N 1
ATOM 1584 C CA . LYS A 1 205 ? -14.540 -5.892 -4.021 1.00 47.12 205 LYS A CA 1
ATOM 1585 C C . LYS A 1 205 ? -13.173 -5.973 -3.343 1.00 47.12 205 LYS A C 1
ATOM 1587 O O . LYS A 1 205 ? -13.089 -5.801 -2.131 1.00 47.12 205 LYS A O 1
ATOM 1592 N N . THR A 1 206 ? -12.141 -6.321 -4.101 1.00 50.84 206 THR A N 1
ATOM 1593 C CA . THR A 1 206 ? -10.781 -6.525 -3.591 1.00 50.84 206 THR A CA 1
ATOM 1594 C C . THR A 1 206 ? -10.212 -5.201 -3.091 1.00 50.84 206 THR A C 1
ATOM 1596 O O . THR A 1 206 ? -10.097 -4.250 -3.859 1.00 50.84 206 THR A O 1
ATOM 1599 N N . GLY A 1 207 ? -9.899 -5.138 -1.797 1.00 58.41 207 GLY A N 1
ATOM 1600 C CA . GLY A 1 207 ? -9.020 -4.102 -1.260 1.00 58.41 207 GLY A CA 1
ATOM 1601 C C . GLY A 1 207 ? -7.559 -4.374 -1.627 1.00 58.41 207 GLY A C 1
ATOM 1602 O O . GLY A 1 207 ? -7.261 -5.291 -2.392 1.00 58.41 207 GLY A O 1
ATOM 1603 N N . ASP A 1 208 ? -6.665 -3.591 -1.041 1.00 61.44 208 ASP A N 1
ATOM 1604 C CA . ASP A 1 208 ? -5.246 -3.499 -1.426 1.00 61.44 208 ASP A CA 1
ATOM 1605 C C . ASP A 1 208 ? -4.490 -4.785 -1.063 1.00 61.44 208 ASP A C 1
ATOM 1607 O O . ASP A 1 208 ? -3.579 -5.217 -1.757 1.00 61.44 208 ASP A O 1
ATOM 1611 N N . VAL A 1 209 ? -4.949 -5.483 -0.023 1.00 62.81 209 VAL A N 1
ATOM 1612 C CA . VAL A 1 209 ? -4.433 -6.792 0.377 1.00 62.81 209 VAL A CA 1
ATOM 1613 C C . VAL A 1 209 ? -5.312 -7.900 -0.196 1.00 62.81 209 VAL A C 1
ATOM 1615 O O . VAL A 1 209 ? -6.480 -8.055 0.180 1.00 62.81 209 VAL A O 1
ATOM 1618 N N . LEU A 1 210 ? -4.732 -8.734 -1.056 1.00 61.59 210 LEU A N 1
ATOM 1619 C CA . LEU A 1 210 ? -5.401 -9.917 -1.584 1.00 61.59 210 LEU A CA 1
ATOM 1620 C C . LEU A 1 210 ? -5.250 -11.077 -0.586 1.00 61.59 210 LEU A C 1
ATOM 1622 O O . LEU A 1 210 ?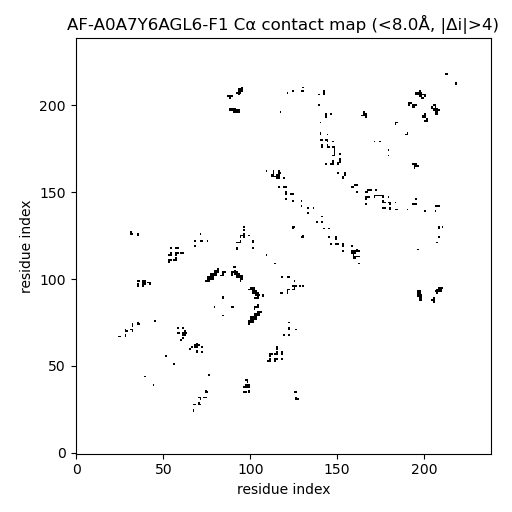 -4.177 -11.665 -0.450 1.00 61.59 210 LEU A O 1
ATOM 1626 N N . GLY A 1 211 ? -6.325 -11.382 0.150 1.00 54.81 211 GLY A N 1
ATOM 1627 C CA . GLY A 1 211 ? -6.340 -12.449 1.160 1.00 54.81 211 GLY A CA 1
ATOM 1628 C C . GLY A 1 211 ? -6.345 -13.880 0.593 1.00 54.81 211 GLY A C 1
ATOM 1629 O O . GLY A 1 211 ? -6.441 -14.095 -0.615 1.00 54.81 211 GLY A O 1
ATOM 1630 N N . ASP A 1 212 ? -6.344 -14.869 1.497 1.00 43.06 212 ASP A N 1
ATOM 1631 C CA . ASP A 1 212 ? -6.330 -16.328 1.239 1.00 43.06 212 ASP A CA 1
ATOM 1632 C C . ASP A 1 212 ? -7.410 -16.860 0.278 1.00 43.06 212 ASP A C 1
ATOM 1634 O O . ASP A 1 212 ? -7.316 -17.990 -0.197 1.00 43.06 212 ASP A O 1
ATOM 1638 N N . TRP A 1 213 ? -8.423 -16.060 -0.055 1.00 41.38 213 TRP A N 1
ATOM 1639 C CA . TRP A 1 213 ? -9.449 -16.393 -1.044 1.00 41.38 213 TRP A CA 1
ATOM 1640 C C . TRP A 1 213 ? -8.887 -16.583 -2.461 1.00 41.38 213 TRP A C 1
ATOM 1642 O O . TRP A 1 213 ? -9.528 -17.247 -3.267 1.00 41.38 213 TRP A O 1
ATOM 1652 N N . LEU A 1 214 ? -7.688 -16.069 -2.766 1.00 40.56 214 LEU A N 1
ATOM 1653 C CA . LEU A 1 214 ? -6.966 -16.396 -4.005 1.00 40.56 214 LEU A CA 1
ATOM 1654 C C . LEU A 1 214 ? -6.444 -17.841 -4.045 1.00 40.56 214 LEU A C 1
ATOM 1656 O O . LEU A 1 214 ? -6.150 -18.353 -5.122 1.00 40.56 214 LEU A O 1
ATOM 1660 N N . CYS A 1 215 ? -6.343 -18.509 -2.894 1.00 34.75 215 CYS A N 1
ATOM 1661 C CA . CYS A 1 215 ? -5.964 -19.917 -2.800 1.00 34.75 215 CYS A CA 1
ATOM 1662 C C . CYS A 1 215 ? -7.178 -20.869 -2.869 1.00 34.75 215 CYS A C 1
ATOM 1664 O O . CYS A 1 215 ? -6.979 -22.081 -2.817 1.00 34.75 215 CYS A O 1
ATOM 1666 N N . ASP A 1 216 ? -8.416 -20.359 -2.986 1.00 35.81 216 ASP A N 1
ATOM 1667 C CA . ASP A 1 216 ? -9.595 -21.178 -3.306 1.00 35.81 216 ASP A CA 1
ATOM 1668 C C . ASP A 1 216 ? -9.742 -21.256 -4.842 1.00 35.81 216 ASP A C 1
ATOM 1670 O O . ASP A 1 216 ? -10.104 -20.253 -5.469 1.00 35.81 216 ASP A O 1
ATOM 1674 N N . PRO A 1 217 ? -9.505 -22.422 -5.477 1.00 36.66 217 PRO A N 1
ATOM 1675 C CA . PRO A 1 217 ? -9.633 -22.590 -6.928 1.00 36.66 217 PRO A CA 1
ATOM 1676 C C . PRO A 1 217 ? -11.045 -22.297 -7.478 1.00 36.66 217 PRO A C 1
ATOM 1678 O O . PRO A 1 217 ? -11.216 -22.226 -8.693 1.00 36.66 217 PRO A O 1
ATOM 1681 N N . HIS A 1 218 ? -12.050 -22.076 -6.619 1.00 34.88 218 HIS A N 1
ATOM 1682 C CA . HIS A 1 218 ? -13.423 -21.710 -6.990 1.00 34.88 218 HIS A CA 1
ATOM 1683 C C . HIS A 1 218 ? -13.793 -20.234 -6.742 1.00 34.88 218 HIS A C 1
ATOM 1685 O O . HIS A 1 218 ? -14.954 -19.849 -6.922 1.00 34.88 218 HIS A O 1
ATOM 1691 N N . ALA A 1 219 ? -12.846 -19.378 -6.342 1.00 37.62 219 ALA A N 1
ATOM 1692 C CA . ALA A 1 219 ? -13.080 -17.947 -6.125 1.00 37.62 219 ALA A CA 1
ATOM 1693 C C . ALA A 1 219 ? -13.742 -17.197 -7.311 1.00 37.62 219 ALA A C 1
ATOM 1695 O O . ALA A 1 219 ? -14.677 -16.425 -7.058 1.00 37.62 219 ALA A O 1
ATOM 1696 N N . PRO A 1 220 ? -13.366 -17.424 -8.591 1.00 39.53 220 PRO A N 1
ATOM 1697 C CA . PRO A 1 220 ? -14.047 -16.774 -9.717 1.00 39.53 220 PRO A CA 1
ATOM 1698 C C . PRO A 1 220 ? -15.506 -17.243 -9.905 1.00 39.53 220 PRO A C 1
ATOM 1700 O O . PRO A 1 220 ? -16.378 -16.429 -10.224 1.00 39.53 220 PRO A O 1
ATOM 1703 N N . ASP A 1 221 ? -15.821 -18.509 -9.612 1.00 40.09 221 ASP A N 1
ATOM 1704 C CA . ASP A 1 221 ? -17.159 -19.096 -9.812 1.00 40.09 221 ASP A CA 1
ATOM 1705 C C . ASP A 1 221 ? -18.192 -18.638 -8.767 1.00 40.09 221 ASP A C 1
ATOM 1707 O O . ASP A 1 221 ? -19.387 -18.477 -9.056 1.00 40.09 221 ASP A O 1
ATOM 1711 N N . ARG A 1 222 ? -17.750 -18.338 -7.540 1.00 41.84 222 ARG A N 1
ATOM 1712 C CA . ARG A 1 222 ? -18.628 -17.755 -6.507 1.00 41.84 222 ARG A CA 1
ATOM 1713 C C . ARG A 1 222 ? -19.074 -16.332 -6.861 1.00 41.84 222 ARG A C 1
ATOM 1715 O O . ARG A 1 222 ? -20.153 -15.903 -6.449 1.00 41.84 222 ARG A O 1
ATOM 1722 N N . ARG A 1 223 ? -18.284 -15.600 -7.657 1.00 38.34 223 ARG A N 1
ATOM 1723 C CA . ARG A 1 223 ? -18.622 -14.242 -8.117 1.00 38.34 223 ARG A CA 1
ATOM 1724 C C . ARG A 1 223 ? -19.663 -14.269 -9.241 1.00 38.34 223 ARG A C 1
ATOM 1726 O O . ARG A 1 223 ? -20.591 -13.462 -9.218 1.00 38.34 223 ARG A O 1
ATOM 1733 N N . ALA A 1 224 ? -19.579 -15.248 -10.147 1.00 39.25 224 ALA A N 1
ATOM 1734 C CA . ALA A 1 224 ? -20.566 -15.457 -11.212 1.00 39.25 224 ALA A CA 1
ATOM 1735 C C . ALA A 1 224 ? -21.960 -15.835 -10.669 1.00 39.25 224 ALA A C 1
ATOM 1737 O O . ALA A 1 224 ? -22.984 -15.398 -11.193 1.00 39.25 224 ALA A O 1
ATOM 1738 N N . THR A 1 225 ? -22.016 -16.591 -9.571 1.00 39.03 225 THR A N 1
ATOM 1739 C CA . THR A 1 225 ? -23.279 -17.066 -8.977 1.00 39.03 225 THR A CA 1
ATOM 1740 C C . THR A 1 225 ? -23.979 -16.038 -8.080 1.00 39.03 225 THR A C 1
ATOM 1742 O O . THR A 1 225 ? -25.206 -16.078 -7.947 1.00 39.03 225 THR A O 1
ATOM 1745 N N . ARG A 1 226 ? -23.251 -15.062 -7.516 1.00 41.25 226 ARG A N 1
ATOM 1746 C CA . ARG A 1 226 ? -23.832 -14.005 -6.662 1.00 41.25 226 ARG A CA 1
ATOM 1747 C C . ARG A 1 226 ? -24.575 -12.918 -7.450 1.00 41.25 226 ARG A C 1
ATOM 1749 O O . ARG A 1 226 ? -25.430 -12.245 -6.884 1.00 41.25 226 ARG A O 1
ATOM 1756 N N . GLY A 1 227 ? -24.312 -12.793 -8.753 1.00 37.69 227 GLY A N 1
ATOM 1757 C CA . GLY A 1 227 ? -25.044 -11.895 -9.653 1.00 37.69 227 GLY A CA 1
ATOM 1758 C C . GLY A 1 227 ? -26.442 -12.384 -10.060 1.00 37.69 227 GLY A C 1
ATOM 1759 O O . GLY A 1 227 ? -27.178 -11.622 -10.678 1.00 37.69 227 GLY A O 1
ATOM 1760 N N . GLN A 1 228 ? -26.829 -13.627 -9.730 1.00 42.69 228 GLN A N 1
ATOM 1761 C CA . GLN A 1 228 ? -28.060 -14.248 -10.252 1.00 42.69 228 GLN A CA 1
ATOM 1762 C C . GLN A 1 228 ? -29.059 -14.769 -9.205 1.00 42.69 228 GLN A C 1
ATOM 1764 O O . GLN A 1 228 ? -30.063 -15.369 -9.582 1.00 42.69 228 GLN A O 1
ATOM 1769 N N . ARG A 1 229 ? -28.872 -14.541 -7.899 1.00 37.88 229 ARG A N 1
ATOM 1770 C CA . ARG A 1 229 ? -29.869 -14.966 -6.893 1.00 37.88 229 ARG A CA 1
ATOM 1771 C C . ARG A 1 229 ? -30.300 -13.822 -5.985 1.00 37.88 229 ARG A C 1
ATOM 1773 O O . ARG A 1 229 ? -29.868 -13.718 -4.844 1.00 37.88 229 ARG A O 1
ATOM 1780 N N . GLY A 1 230 ? -31.223 -13.009 -6.498 1.00 38.62 230 GLY A N 1
ATOM 1781 C CA . GLY A 1 230 ? -32.194 -12.300 -5.668 1.00 38.62 230 GLY A CA 1
ATOM 1782 C C . GLY A 1 230 ? -33.208 -13.307 -5.126 1.00 38.62 230 GLY A C 1
ATOM 1783 O O . GLY A 1 230 ? -34.253 -13.525 -5.725 1.00 38.62 230 GLY A O 1
ATOM 1784 N N . GLY A 1 231 ? -32.856 -13.981 -4.035 1.00 40.47 231 GLY A N 1
ATOM 1785 C CA . GLY A 1 231 ? -33.784 -14.775 -3.237 1.00 40.47 231 GLY A CA 1
ATOM 1786 C C . GLY A 1 231 ? -33.708 -14.302 -1.788 1.00 40.47 231 GLY A C 1
ATOM 1787 O O . GLY A 1 231 ? -32.604 -13.974 -1.344 1.00 40.47 231 GLY A O 1
ATOM 1788 N N . PRO A 1 232 ? -34.837 -14.237 -1.063 1.00 38.03 232 PRO A N 1
ATOM 1789 C CA . PRO A 1 232 ? -34.844 -13.736 0.301 1.00 38.03 232 PRO A CA 1
ATOM 1790 C C . PRO A 1 232 ? -33.951 -14.598 1.208 1.00 38.03 232 PRO A C 1
ATOM 1792 O O . PRO A 1 232 ? -33.782 -15.806 0.956 1.00 38.03 232 PRO A O 1
ATOM 1795 N N . PRO A 1 233 ? -33.335 -13.976 2.229 1.00 42.62 233 PRO A N 1
ATOM 1796 C CA . PRO A 1 233 ? -32.430 -14.650 3.141 1.00 42.62 233 PRO A CA 1
ATOM 1797 C C . PRO A 1 233 ? -33.118 -15.813 3.884 1.00 42.62 233 PRO A C 1
ATOM 1799 O O . PRO A 1 233 ? -34.343 -15.845 4.008 1.00 42.62 233 PRO A O 1
ATOM 1802 N N . PRO A 1 234 ? -32.348 -16.798 4.382 1.00 40.97 234 PRO A N 1
ATOM 1803 C CA . PRO A 1 234 ? -32.886 -18.077 4.858 1.00 40.97 234 PRO A CA 1
ATOM 1804 C C . PRO A 1 234 ? -33.875 -18.001 6.032 1.00 40.97 234 PRO A C 1
ATOM 1806 O O . PRO A 1 234 ? -34.578 -18.974 6.270 1.00 40.97 234 PRO A O 1
ATOM 1809 N N . TRP A 1 235 ? -33.956 -16.875 6.745 1.00 53.00 235 TRP A N 1
ATOM 1810 C CA . TRP A 1 235 ? -34.862 -16.676 7.884 1.00 53.00 235 TRP A CA 1
ATOM 1811 C C . TRP A 1 235 ? -36.235 -16.083 7.512 1.00 53.00 235 TRP A C 1
ATOM 1813 O O . TRP A 1 235 ? -37.058 -15.878 8.393 1.00 53.00 235 TRP A O 1
ATOM 1823 N N . GLU A 1 236 ? -36.507 -15.824 6.230 1.00 45.66 236 GLU A N 1
ATOM 1824 C CA . GLU A 1 236 ? -37.817 -15.356 5.733 1.00 45.66 236 GLU A CA 1
ATOM 1825 C C . GLU A 1 236 ? -38.663 -16.486 5.105 1.00 45.66 236 GLU A C 1
ATOM 1827 O O . GLU A 1 236 ? -39.616 -16.221 4.378 1.00 45.66 236 GLU A O 1
ATOM 1832 N N . ARG A 1 237 ? -38.323 -17.764 5.346 1.00 45.75 237 ARG A N 1
ATOM 1833 C CA . ARG A 1 237 ? -39.034 -18.928 4.768 1.00 45.75 237 ARG A CA 1
ATOM 1834 C C . ARG A 1 237 ? -39.945 -19.686 5.732 1.00 45.75 237 ARG A C 1
ATOM 1836 O O . ARG A 1 237 ? -40.361 -20.792 5.401 1.00 45.75 237 ARG A O 1
ATOM 1843 N N . GLU A 1 238 ? -40.272 -19.109 6.881 1.00 42.28 238 GLU A N 1
ATOM 1844 C CA . GLU A 1 238 ? -41.257 -19.686 7.797 1.00 42.28 238 GLU A CA 1
ATOM 1845 C C . GLU A 1 238 ? -42.244 -18.603 8.242 1.00 42.28 238 GLU A C 1
ATOM 1847 O O . GLU A 1 238 ? -41.908 -17.692 8.998 1.00 42.28 238 GLU A O 1
ATOM 1852 N N . GLY A 1 239 ? -43.451 -18.710 7.685 1.00 40.28 239 GLY A N 1
ATOM 1853 C CA . GLY A 1 239 ? -44.615 -17.849 7.862 1.00 40.28 239 GLY A CA 1
ATOM 1854 C C . GLY A 1 239 ? -45.719 -18.312 6.926 1.00 40.28 239 GLY A C 1
ATOM 1855 O O . GLY A 1 239 ? -45.568 -18.073 5.709 1.00 40.28 239 GLY A O 1
#

Sequence (239 aa):
MAYVPRPRDYDGPEPWDTDWSGYFARGLADSAQEAMRTAHAQAGGVQRKTHPGPWDRALGWFVSAYPLLGALAAGLTVVDDPAVARAWDISIAAVSARAGEIYINPHADLTVPEWRFVLAHEMLHAALGHDRRVAGRDPELFNIACDFVINDWLVQMGVGEMPEGLLYDPKLRGLSAEAVYDTLVTDLRRARKLRTVGGRTHGGKTGDVLGDWLCDPHAPDRRATRGQRGGPPPWEREG

Solvent-accessible surface area (backbone atoms only — not comparable to full-atom values): 13873 Å² total; per-residue (Å²): 139,83,89,77,81,78,79,78,90,72,94,61,85,59,86,85,75,60,62,58,67,60,54,49,50,47,54,52,28,54,52,36,26,51,57,19,47,60,25,24,72,73,55,65,88,82,87,87,83,94,75,85,57,62,53,53,57,24,54,57,45,27,55,78,75,36,59,54,57,23,43,42,51,75,36,43,44,80,42,66,47,59,66,58,20,60,75,58,54,36,53,37,33,31,22,24,46,57,52,16,34,37,40,29,22,74,81,46,94,64,54,48,46,28,35,29,24,52,52,54,47,41,50,48,47,39,58,68,41,52,85,70,66,41,78,88,51,62,62,68,56,43,48,56,18,40,44,36,43,48,43,49,51,36,62,74,70,62,45,50,36,82,61,90,78,56,48,73,57,83,89,57,65,93,50,51,38,68,59,43,26,59,55,39,69,78,38,55,78,63,53,68,73,50,38,51,64,2,26,59,53,71,87,87,43,46,45,39,66,58,59,76,61,77,76,40,96,54,50,73,58,59,57,64,54,66,79,73,63,96,63,82,62,89,85,76,77,78,132

Radius of gyration: 22.48 Å; Cα contacts (8 Å, |Δi|>4): 304; chains: 1; bounding box: 91×37×71 Å

Mean predicted aligned error: 13.84 Å

Foldseek 3Di:
DDDDDDDDDDPDPDPVPDPPVVVVLVVLLVVLLVLLQVLQVVQDDDDDDDDDDLLVVLLVVCVPPPVSLVSLSVSAAEAADQVVCVLQVFQAWADELNNSYIYGDSPNPDHSLQSQLLSQLRSCCSSVPLLVVCVPPDSLLLLLLSQQASNLVCVVVVGGDHDPQADYDCVCPPPDSVVSSVVCVVPVVVSQQHAHNRGRSPDDHDHRYDHPCVVPPCSSVVVVVVVPDPDDDPVVPDD

pLDDT: mean 73.2, std 18.92, range [34.75, 97.0]

Secondary structure (DSSP, 8-state):
---PPPPP---SPPTT-S-HHHHHHHHHHHHHHHHHHHHHHHH-PPPPPSS--HHHHHHHHHHHH-HHHHHHHHT-EEE--HHHHHHHT-SSEEEETTTTEEEE-TT----HHHHHHHHHHHHHHHHTTHHHHTTTS-HHHHHHHHHHHHHHHHHHTT-S-PPTT----GGGTT--HHHHHHHHHHTHHHHTT-B-SS-B-TTT---SB--GGGGSTTHHHHHHHHTS-----GGGS--